Protein AF-A0A5C6FRT3-F1 (afdb_monomer)

Secondary structure (DSSP, 8-state):
--------PPPP-----------------------------------------PPP--------------HHHHHHHHHSS----------SS-----------HHHHHHHHHHHHHHHHHTT-------------TT---EESPS--EESSSEEEEEEPPP--TT-EEEE-TT--EEEEESSSEEEEE-PPSEEEEEEEEEE-TT--EEEE-SS-EEEEE-PPPHHHHHHHHHHHHHHHHHHHHHHHHHHHHHHHHHTTTTSSSSSS----------

Sequence (278 aa):
MANGRSSSSWRAWSSSTSVVAGRRGDVFRRDFARDGSHWCGDVKPWCASFRSGAPRSRGYRGFEGLLHYSAADEVNRWFSGGSLSDTAFLNPGGSVLFRRSGISFADWIRTWICVIVASFFSQASPVSAQDPLQSDIGSLVVEPFGQEVFREGYVTIRWSGVDAPGGYRVTDEDGRLVYAGRQPQFFVSGLSDGQHAFQVTAVDQEGRVVAKSEQPVSVRVEHWPLAYAFWAFGTGLTVVVVFVAVIVWGHRATRTRATRTRATGTRATGTRVGGDAS

Nearest PDB structures (foldseek):
  3pe9-assembly4_D  TM=7.874E-01  e=8.952E-04  Acetivibrio thermocellus
  1b4r-assembly1_A  TM=5.758E-01  e=1.242E-02  Homo sapiens

Organism: NCBI:txid2527996

Solvent-accessible surface area (backbone atoms only — not comparable to full-atom values): 18886 Å² total; per-residue (Å²): 139,83,89,82,85,86,83,85,80,82,83,83,85,82,82,81,81,82,84,80,89,76,79,93,77,85,89,84,89,74,87,89,82,87,83,92,79,88,85,85,74,92,73,81,84,90,78,77,83,87,72,90,75,83,81,78,89,74,84,85,76,82,82,88,82,77,77,89,78,58,74,65,61,61,56,52,62,69,72,68,76,73,86,78,80,75,79,84,80,86,71,99,68,91,69,88,70,80,74,73,79,76,72,46,71,67,56,55,50,51,53,53,51,52,54,53,53,53,57,59,62,73,65,69,69,80,84,74,83,74,78,82,77,84,75,63,93,85,61,56,50,59,39,69,79,56,82,53,78,34,56,77,36,50,51,70,40,35,40,53,78,66,97,37,86,43,14,37,36,32,22,41,79,88,65,48,81,77,45,76,44,75,62,56,55,49,80,49,67,79,58,65,75,45,80,45,42,38,40,51,33,31,17,34,80,88,66,47,81,76,46,63,39,90,64,66,44,44,44,31,30,50,60,76,59,66,64,58,55,53,52,53,50,52,51,53,51,50,52,52,53,54,52,51,51,51,52,55,49,56,58,53,62,58,60,65,58,66,64,61,66,66,74,71,68,81,81,81,86,77,87,87,86,77,88,83,90,133

Foldseek 3Di:
DDDDDDDDDDDDDDDDDDDDDDDDDDDDPDDPDDDPDDDPDDDDDPPDDPDDDDDDDDDDPDDPDDDPPPPVVVVVVVVPPDPPPDDDDDDPDDDPPPPPPCCDPVNVVVVVVVVVVVVVVVPPDDPDDDDPPDDDQPAWAKPPPDEDEAAQQKDKIATDDDPQQQAKWKAKPVRDTPDGDNHRIDIDGNHDADKIWIKMFGAHVVRDTPDTHPGTDIYGYDYDPCVVVVVVVVVVVVVVVVVVVVVVVVVVVVVVVVVPVVVPPPPDPDDDDDDDDD

Mean predicted aligned error: 18.46 Å

Structure (mmCIF, N/CA/C/O backbone):
data_AF-A0A5C6FRT3-F1
#
_entry.id   AF-A0A5C6FRT3-F1
#
loop_
_atom_site.group_PDB
_atom_site.id
_atom_site.type_symbol
_atom_site.label_atom_id
_atom_site.label_alt_id
_atom_site.label_comp_id
_atom_site.label_asym_id
_atom_site.label_entity_id
_atom_site.label_seq_id
_atom_site.pdbx_PDB_ins_code
_atom_site.Cartn_x
_atom_site.Cartn_y
_atom_site.Cartn_z
_atom_site.occupancy
_atom_site.B_iso_or_equiv
_atom_site.auth_seq_id
_atom_site.auth_comp_id
_atom_site.auth_asym_id
_atom_site.auth_atom_id
_atom_site.pdbx_PDB_model_num
ATOM 1 N N . MET A 1 1 ? -63.018 8.619 1.695 1.00 47.31 1 MET A N 1
ATOM 2 C CA . MET A 1 1 ? -61.954 8.412 0.688 1.00 47.31 1 MET A CA 1
ATOM 3 C C . MET A 1 1 ? -60.737 7.878 1.418 1.00 47.31 1 MET A C 1
ATOM 5 O O . MET A 1 1 ? -60.364 8.440 2.438 1.00 47.31 1 MET A O 1
ATOM 9 N N . ALA A 1 2 ? -60.282 6.696 1.010 1.00 43.41 2 ALA A N 1
ATOM 10 C CA . ALA A 1 2 ? -59.511 5.762 1.822 1.00 43.41 2 ALA A CA 1
ATOM 11 C C . ALA A 1 2 ? -57.989 5.932 1.677 1.00 43.41 2 ALA A C 1
ATOM 13 O O . ALA A 1 2 ? -57.486 6.226 0.596 1.00 43.41 2 ALA A O 1
ATOM 14 N N . ASN A 1 3 ? -57.291 5.696 2.791 1.00 48.69 3 ASN A N 1
ATOM 15 C CA . ASN A 1 3 ? -55.838 5.626 2.936 1.00 48.69 3 ASN A CA 1
ATOM 16 C C . ASN A 1 3 ? -55.246 4.403 2.216 1.00 48.69 3 ASN A C 1
ATOM 18 O O . ASN A 1 3 ? -55.675 3.279 2.470 1.00 48.69 3 ASN A O 1
ATOM 22 N N . GLY A 1 4 ? -54.193 4.609 1.420 1.00 50.91 4 GLY A N 1
ATOM 23 C CA . GLY A 1 4 ? -53.353 3.547 0.860 1.00 50.91 4 GLY A CA 1
ATOM 24 C C . GLY A 1 4 ? -51.930 3.604 1.419 1.00 50.91 4 GLY A C 1
ATOM 25 O O . GLY A 1 4 ? -51.106 4.370 0.932 1.00 50.91 4 GLY A O 1
ATOM 26 N N . ARG A 1 5 ? -51.643 2.794 2.447 1.00 50.25 5 ARG A N 1
ATOM 27 C CA . ARG A 1 5 ? -50.284 2.485 2.925 1.00 50.25 5 ARG A CA 1
ATOM 28 C C . ARG A 1 5 ? -49.721 1.324 2.095 1.00 50.25 5 ARG A C 1
ATOM 30 O O . ARG A 1 5 ? -50.300 0.242 2.125 1.00 50.25 5 ARG A O 1
ATOM 37 N N . SER A 1 6 ? -48.592 1.513 1.410 1.00 57.69 6 SER A N 1
ATOM 38 C CA . SER A 1 6 ? -47.828 0.417 0.796 1.00 57.69 6 SER A CA 1
ATOM 39 C C . SER A 1 6 ? -46.703 -0.026 1.734 1.00 57.69 6 SER A C 1
ATOM 41 O O . SER A 1 6 ? -45.713 0.679 1.919 1.00 57.69 6 SER A O 1
ATOM 43 N N . SER A 1 7 ? -46.872 -1.199 2.337 1.00 52.97 7 SER A N 1
ATOM 44 C CA . SER A 1 7 ? -45.868 -1.898 3.139 1.00 52.97 7 SER A CA 1
ATOM 45 C C . SER A 1 7 ? -44.981 -2.769 2.244 1.00 52.97 7 SER A C 1
ATOM 47 O O . SER A 1 7 ? -45.461 -3.748 1.675 1.00 52.97 7 SER A O 1
ATOM 49 N N . SER A 1 8 ? -43.690 -2.454 2.141 1.00 58.16 8 SER A N 1
ATOM 50 C CA . SER A 1 8 ? -42.681 -3.343 1.554 1.00 58.16 8 SER A CA 1
ATOM 51 C C . SER A 1 8 ? -42.113 -4.266 2.634 1.00 58.16 8 SER A C 1
ATOM 53 O O . SER A 1 8 ? -41.428 -3.824 3.556 1.00 58.16 8 SER A O 1
ATOM 55 N N . SER A 1 9 ? -42.442 -5.553 2.523 1.00 57.44 9 SER A N 1
ATOM 56 C CA . SER A 1 9 ? -41.988 -6.630 3.398 1.00 57.44 9 SER A CA 1
ATOM 57 C C . SER A 1 9 ? -40.513 -6.962 3.157 1.00 57.44 9 SER A C 1
ATOM 59 O O . SER A 1 9 ? -40.142 -7.366 2.053 1.00 57.44 9 SER A O 1
ATOM 61 N N . TRP A 1 10 ? -39.695 -6.883 4.200 1.00 51.00 10 TRP A N 1
ATOM 62 C CA . TRP A 1 10 ? -38.367 -7.488 4.221 1.00 51.00 10 TRP A CA 1
ATOM 63 C C . TRP A 1 10 ? -38.512 -8.988 4.497 1.00 51.00 10 TRP A C 1
ATOM 65 O O . TRP A 1 10 ? -39.063 -9.385 5.523 1.00 51.00 10 TRP A O 1
ATOM 75 N N . ARG A 1 11 ? -38.059 -9.835 3.564 1.00 53.00 11 ARG A N 1
ATOM 76 C CA . ARG A 1 11 ? -37.963 -11.285 3.782 1.00 53.00 11 ARG A CA 1
ATOM 77 C C . ARG A 1 11 ? -36.709 -11.576 4.599 1.00 53.00 11 ARG A C 1
ATOM 79 O O . ARG A 1 11 ? -35.599 -11.351 4.130 1.00 53.00 11 ARG A O 1
ATOM 86 N N . ALA A 1 12 ? -36.915 -12.101 5.800 1.00 47.47 12 ALA A N 1
ATOM 87 C CA . ALA A 1 12 ? -35.882 -12.708 6.619 1.00 47.47 12 ALA A CA 1
ATOM 88 C C . ALA A 1 12 ? -35.358 -13.989 5.945 1.00 47.47 12 ALA A C 1
ATOM 90 O O . ALA A 1 12 ? -36.137 -14.873 5.588 1.00 47.47 12 ALA A O 1
ATOM 91 N N . TRP A 1 13 ? -34.041 -14.090 5.783 1.00 52.91 13 TRP A N 1
ATOM 92 C CA . TRP A 1 13 ? -33.347 -15.352 5.544 1.00 52.91 13 TRP A CA 1
ATOM 93 C C . TRP A 1 13 ? -32.951 -15.930 6.905 1.00 52.91 13 TRP A C 1
ATOM 95 O O . TRP A 1 13 ? -32.091 -15.386 7.591 1.00 52.91 13 TRP A O 1
ATOM 105 N N . SER A 1 14 ? -33.604 -17.017 7.312 1.00 52.09 14 SER A N 1
ATOM 106 C CA . SER A 1 14 ? -33.207 -17.829 8.461 1.00 52.09 14 SER A CA 1
ATOM 107 C C . SER A 1 14 ? -32.363 -19.004 7.968 1.00 52.09 14 SER A C 1
ATOM 109 O O . SER A 1 14 ? -32.899 -19.972 7.429 1.00 52.09 14 SER A O 1
ATOM 111 N N . SER A 1 15 ? -31.047 -18.937 8.141 1.00 58.31 15 SER A N 1
ATOM 112 C CA . SER A 1 15 ? -30.163 -20.092 7.979 1.00 58.31 15 SER A CA 1
ATOM 113 C C . SER A 1 15 ? -30.193 -20.931 9.257 1.00 58.31 15 SER A C 1
ATOM 115 O O . SER A 1 15 ? -29.725 -20.503 10.310 1.00 58.31 15 SER A O 1
ATOM 117 N N . SER A 1 16 ? -30.788 -22.118 9.159 1.00 48.31 16 SER A N 1
ATOM 118 C CA . SER A 1 16 ? -30.849 -23.126 10.214 1.00 48.31 16 SER A CA 1
ATOM 119 C C . SER A 1 16 ? -29.466 -23.727 10.475 1.00 48.31 16 SER A C 1
ATOM 121 O O . SER A 1 16 ? -28.901 -24.400 9.616 1.00 48.31 16 SER A O 1
ATOM 123 N N . THR A 1 17 ? -28.935 -23.522 11.677 1.00 51.03 17 THR A N 1
ATOM 124 C CA . THR A 1 17 ? -27.726 -24.191 12.165 1.00 51.03 17 THR A CA 1
ATOM 125 C C . THR A 1 17 ? -28.109 -25.559 12.729 1.00 51.03 17 THR A C 1
ATOM 127 O O . THR A 1 17 ? -28.785 -25.652 13.753 1.00 51.03 17 THR A O 1
ATOM 130 N N . SER A 1 18 ? -27.692 -26.639 12.070 1.00 53.19 18 SER A N 1
ATOM 131 C CA . SER A 1 18 ? -27.806 -27.995 12.607 1.00 53.19 18 SER A CA 1
ATOM 132 C C . SER A 1 18 ? -26.743 -28.218 13.685 1.00 53.19 18 SER A C 1
ATOM 134 O O . SER A 1 18 ? -25.547 -28.265 13.398 1.00 53.19 18 SER A O 1
ATOM 136 N N . VAL A 1 19 ? -27.193 -28.363 14.930 1.00 45.28 19 VAL A N 1
ATOM 137 C CA . VAL A 1 19 ? -26.386 -28.766 16.085 1.00 45.28 19 VAL A CA 1
ATOM 138 C C . VAL A 1 19 ? -26.063 -30.257 15.965 1.00 45.28 19 VAL A C 1
ATOM 140 O O . VAL A 1 19 ? -26.944 -31.099 16.123 1.00 45.28 19 VAL A O 1
ATOM 143 N N . VAL A 1 20 ? -24.797 -30.593 15.711 1.00 55.53 20 VAL A N 1
ATOM 144 C CA . VAL A 1 20 ? -24.277 -31.955 15.889 1.00 55.53 20 VAL A CA 1
ATOM 145 C C . VAL A 1 20 ? -23.623 -32.028 17.264 1.00 55.53 20 VAL A C 1
ATOM 147 O O . VAL A 1 20 ? -22.515 -31.545 17.483 1.00 55.53 20 VAL A O 1
ATOM 150 N N . ALA A 1 21 ? -24.347 -32.627 18.206 1.00 50.16 21 ALA A N 1
ATOM 151 C CA . ALA A 1 21 ? -23.825 -33.027 19.502 1.00 50.16 21 ALA A CA 1
ATOM 152 C C . ALA A 1 21 ? -22.965 -34.293 19.331 1.00 50.16 21 ALA A C 1
ATOM 154 O O . ALA A 1 21 ? -23.482 -35.368 19.029 1.00 50.16 21 ALA A O 1
ATOM 155 N N . GLY A 1 22 ? -21.650 -34.165 19.528 1.00 45.88 22 GLY A N 1
ATOM 156 C CA . GLY A 1 22 ? -20.680 -35.254 19.403 1.00 45.88 22 GLY A CA 1
ATOM 157 C C . GLY A 1 22 ? -19.758 -35.354 20.619 1.00 45.88 22 GLY A C 1
ATOM 158 O O . GLY A 1 22 ? -18.780 -34.630 20.723 1.00 45.88 22 GLY A O 1
ATOM 159 N N . ARG A 1 23 ? -20.140 -36.252 21.533 1.00 46.84 23 ARG A N 1
ATOM 160 C CA . ARG A 1 23 ? -19.409 -36.911 22.636 1.00 46.84 23 ARG A CA 1
ATOM 161 C C . ARG A 1 23 ? -17.937 -36.552 22.924 1.00 46.84 23 ARG A C 1
ATOM 163 O O . ARG A 1 23 ? -17.043 -36.806 22.128 1.00 46.84 23 ARG A O 1
ATOM 170 N N . ARG A 1 24 ? -17.738 -36.206 24.206 1.00 46.75 24 ARG A N 1
ATOM 171 C CA . ARG A 1 24 ? -16.677 -36.658 25.134 1.00 46.75 24 ARG A CA 1
ATOM 172 C C . ARG A 1 24 ? -15.782 -37.795 24.617 1.00 46.75 24 ARG A C 1
ATOM 174 O O . ARG A 1 24 ? -16.254 -38.914 24.420 1.00 46.75 24 ARG A O 1
ATOM 181 N N . GLY A 1 25 ? -14.486 -37.511 24.592 1.00 43.78 25 GLY A N 1
ATOM 182 C CA . GLY A 1 25 ? -13.398 -38.478 24.610 1.00 43.78 25 GLY A CA 1
ATOM 183 C C . GLY A 1 25 ? -12.186 -37.808 25.242 1.00 43.78 25 GLY A C 1
ATOM 184 O O . GLY A 1 25 ? -11.498 -37.027 24.594 1.00 43.78 25 GLY A O 1
ATOM 185 N N . ASP A 1 26 ? -12.005 -38.055 26.535 1.00 44.97 26 ASP A N 1
ATOM 186 C CA . ASP A 1 26 ? -10.809 -37.724 27.297 1.00 44.97 26 ASP A CA 1
ATOM 187 C C . ASP A 1 26 ? -9.561 -38.413 26.715 1.00 44.97 26 ASP A C 1
ATOM 189 O O . ASP A 1 26 ? -9.656 -39.366 25.944 1.00 44.97 26 ASP A O 1
ATOM 193 N N . VAL A 1 27 ? -8.398 -37.992 27.222 1.00 53.34 27 VAL A N 1
ATOM 194 C CA . VAL A 1 27 ? -7.069 -38.616 27.079 1.00 53.34 27 VAL A CA 1
ATOM 195 C C . VAL A 1 27 ? -6.229 -38.097 25.907 1.00 53.34 27 VAL A C 1
ATOM 197 O O . VAL A 1 27 ? -6.060 -38.760 24.894 1.00 53.34 27 VAL A O 1
ATOM 200 N N . PHE A 1 28 ? -5.565 -36.955 26.123 1.00 45.62 28 PHE A N 1
ATOM 201 C CA . PHE A 1 28 ? -4.131 -36.832 25.821 1.00 45.62 28 PHE A CA 1
ATOM 202 C C . PHE A 1 28 ? -3.490 -35.719 26.662 1.00 45.62 28 PHE A C 1
ATOM 204 O O . PHE A 1 28 ? -3.165 -34.629 26.202 1.00 45.62 28 PHE A O 1
ATOM 211 N N . ARG A 1 29 ? -3.322 -36.011 27.954 1.00 48.50 29 ARG A N 1
ATOM 212 C CA . ARG A 1 29 ? -2.393 -35.297 28.829 1.00 48.50 29 ARG A CA 1
ATOM 213 C C . ARG A 1 29 ? -1.042 -35.984 28.631 1.00 48.50 29 ARG A C 1
ATOM 215 O O . ARG A 1 29 ? -0.830 -37.060 29.180 1.00 48.50 29 ARG A O 1
ATOM 222 N N . ARG A 1 30 ? -0.183 -35.434 27.770 1.00 43.44 30 ARG A N 1
ATOM 223 C CA . ARG A 1 30 ? 1.241 -35.786 27.749 1.00 43.44 30 ARG A CA 1
ATOM 224 C C . ARG A 1 30 ? 2.049 -34.608 28.252 1.00 43.44 30 ARG A C 1
ATOM 226 O O . ARG A 1 30 ? 1.920 -33.486 27.771 1.00 43.44 30 ARG A O 1
ATOM 233 N N . ASP A 1 31 ? 2.832 -34.940 29.257 1.00 45.38 31 ASP A N 1
ATOM 234 C CA . ASP A 1 31 ? 3.796 -34.139 29.977 1.00 45.38 31 ASP A CA 1
ATOM 235 C C . ASP A 1 31 ? 4.734 -33.375 29.035 1.00 45.38 31 ASP A C 1
ATOM 237 O O . ASP A 1 31 ? 5.477 -33.967 28.257 1.00 45.38 31 ASP A O 1
ATOM 241 N N . PHE A 1 32 ? 4.729 -32.047 29.147 1.00 46.03 32 PHE A N 1
ATOM 242 C CA . PHE A 1 32 ? 5.821 -31.190 28.686 1.00 46.03 32 PHE A CA 1
ATOM 243 C C . PHE A 1 32 ? 6.391 -30.464 29.906 1.00 46.03 32 PHE A C 1
ATOM 245 O O . PHE A 1 32 ? 6.191 -29.273 30.126 1.00 46.03 32 PHE A O 1
ATOM 252 N N . ALA A 1 33 ? 7.055 -31.242 30.757 1.00 49.84 33 ALA A N 1
ATOM 253 C CA . ALA A 1 33 ? 7.844 -30.752 31.875 1.00 49.84 33 ALA A CA 1
ATOM 254 C C . ALA A 1 33 ? 9.053 -31.676 32.066 1.00 49.84 33 ALA A C 1
ATOM 256 O O . ALA A 1 33 ? 8.957 -32.658 32.795 1.00 49.84 33 ALA A O 1
ATOM 257 N N . ARG A 1 34 ? 10.157 -31.354 31.376 1.00 48.59 34 ARG A N 1
ATOM 258 C CA . ARG A 1 34 ? 11.577 -31.661 31.671 1.00 48.59 34 ARG A CA 1
ATOM 259 C C . ARG A 1 34 ? 12.350 -31.827 30.366 1.00 48.59 34 ARG A C 1
ATOM 261 O O . ARG A 1 34 ? 12.253 -32.857 29.720 1.00 48.59 34 ARG A O 1
ATOM 268 N N . ASP A 1 35 ? 13.064 -30.777 29.980 1.00 41.94 35 ASP A N 1
ATOM 269 C CA . ASP A 1 35 ? 14.519 -30.835 29.794 1.00 41.94 35 ASP A CA 1
ATOM 270 C C . ASP A 1 35 ? 15.016 -29.451 29.380 1.00 41.94 35 ASP A C 1
ATOM 272 O O . ASP A 1 35 ? 15.073 -29.070 28.214 1.00 41.94 35 ASP A O 1
ATOM 276 N N . GLY A 1 36 ? 15.327 -28.659 30.404 1.00 50.44 36 GLY A N 1
ATOM 277 C CA . GLY A 1 36 ? 16.192 -27.501 30.280 1.00 50.44 36 GLY A CA 1
ATOM 278 C C . GLY A 1 36 ? 17.613 -27.935 30.608 1.00 50.44 36 GLY A C 1
ATOM 279 O O . GLY A 1 36 ? 17.935 -28.127 31.774 1.00 50.44 36 GLY A O 1
ATOM 280 N N . SER A 1 37 ? 18.445 -28.127 29.592 1.00 55.59 37 SER A N 1
ATOM 281 C CA . SER A 1 37 ? 19.902 -27.925 29.621 1.00 55.59 37 SER A CA 1
ATOM 282 C C . SER A 1 37 ? 20.484 -28.322 28.263 1.00 55.59 37 SER A C 1
ATOM 284 O O . SER A 1 37 ? 19.989 -29.240 27.626 1.00 55.59 37 SER A O 1
ATOM 286 N N . HIS A 1 38 ? 21.543 -27.626 27.840 1.00 50.72 38 HIS A N 1
ATOM 287 C CA . HIS A 1 38 ? 22.319 -27.836 26.606 1.00 50.72 38 HIS A CA 1
ATOM 288 C C . HIS A 1 38 ? 21.828 -27.171 25.317 1.00 50.72 38 HIS A C 1
ATOM 290 O O . HIS A 1 38 ? 21.627 -27.855 24.332 1.00 50.72 38 HIS A O 1
ATOM 296 N N . TRP A 1 39 ? 21.795 -25.833 25.283 1.00 41.69 39 TRP A N 1
ATOM 297 C CA . TRP A 1 39 ? 22.271 -25.054 24.122 1.00 41.69 39 TRP A CA 1
ATOM 298 C C . TRP A 1 39 ? 22.790 -23.692 24.609 1.00 41.69 39 TRP A C 1
ATOM 300 O O . TRP A 1 39 ? 22.149 -22.662 24.434 1.00 41.69 39 TRP A O 1
ATOM 310 N N . CYS A 1 40 ? 23.951 -23.687 25.271 1.00 41.69 40 CYS A N 1
ATOM 311 C CA . CYS A 1 40 ? 24.745 -22.470 25.438 1.00 41.69 40 CYS A CA 1
ATOM 312 C C . CYS A 1 40 ? 25.828 -22.515 24.356 1.00 41.69 40 CYS A C 1
ATOM 314 O O . CYS A 1 40 ? 26.887 -23.109 24.545 1.00 41.69 40 CYS A O 1
ATOM 316 N N . GLY A 1 41 ? 25.493 -22.003 23.173 1.00 38.91 41 GLY A N 1
ATOM 317 C CA . GLY A 1 41 ? 26.479 -21.716 22.141 1.00 38.91 41 GLY A CA 1
ATOM 318 C C . GLY A 1 41 ? 27.250 -20.467 22.545 1.00 38.91 41 GLY A C 1
ATOM 319 O O . GLY A 1 41 ? 26.645 -19.427 22.798 1.00 38.91 41 GLY A O 1
ATOM 320 N N . ASP A 1 42 ? 28.570 -20.601 22.629 1.00 47.31 42 ASP A N 1
ATOM 321 C CA . ASP A 1 42 ? 29.538 -19.535 22.872 1.00 47.31 42 ASP A CA 1
ATOM 322 C C . ASP A 1 42 ? 29.297 -18.322 21.961 1.00 47.31 42 ASP A C 1
ATOM 324 O O . ASP A 1 42 ? 29.716 -18.288 20.802 1.00 47.31 42 ASP A O 1
ATOM 328 N N . VAL A 1 43 ? 28.680 -17.277 22.512 1.00 42.91 43 VAL A N 1
ATOM 329 C CA . VAL A 1 43 ? 28.755 -15.922 21.965 1.00 42.91 43 VAL A CA 1
ATOM 330 C C . VAL A 1 43 ? 29.607 -15.108 22.928 1.00 42.91 43 VAL A C 1
ATOM 332 O O . VAL A 1 43 ? 29.175 -14.721 24.013 1.00 42.91 43 VAL A O 1
ATOM 335 N N . LYS A 1 44 ? 30.867 -14.898 22.537 1.00 48.78 44 LYS A N 1
ATOM 336 C CA . LYS A 1 44 ? 31.844 -14.089 23.273 1.00 48.78 44 LYS A CA 1
ATOM 337 C C . LYS A 1 44 ? 31.281 -12.686 23.563 1.00 48.78 44 LYS A C 1
ATOM 339 O O . LYS A 1 44 ? 30.843 -12.015 22.627 1.00 48.78 44 LYS A O 1
ATOM 344 N N . PRO A 1 45 ? 31.368 -12.187 24.807 1.00 44.25 45 PRO A N 1
ATOM 345 C CA . PRO A 1 45 ? 30.942 -10.836 25.137 1.00 44.25 45 PRO A CA 1
ATOM 346 C C . PRO A 1 45 ? 31.994 -9.815 24.680 1.00 44.25 45 PRO A C 1
ATOM 348 O O . PRO A 1 45 ? 33.076 -9.702 25.255 1.00 44.25 45 PRO A O 1
ATOM 351 N N . TRP A 1 46 ? 31.659 -9.028 23.660 1.00 40.72 46 TRP A N 1
ATOM 352 C CA . TRP A 1 46 ? 32.328 -7.761 23.353 1.00 40.72 46 TRP A CA 1
ATOM 353 C C . TRP A 1 46 ? 31.736 -6.657 24.248 1.00 40.72 46 TRP A C 1
ATOM 355 O O . TRP A 1 46 ? 30.979 -5.802 23.807 1.00 40.72 46 TRP A O 1
ATOM 365 N N . CYS A 1 47 ? 32.070 -6.693 25.539 1.00 40.38 47 CYS A N 1
ATOM 366 C CA . CYS A 1 47 ? 31.849 -5.579 26.465 1.00 40.38 47 CYS A CA 1
ATOM 367 C C . CYS A 1 47 ? 33.208 -5.000 26.864 1.00 40.38 47 CYS A C 1
ATOM 369 O O . CYS A 1 47 ? 33.738 -5.281 27.937 1.00 40.38 47 CYS A O 1
ATOM 371 N N . ALA A 1 48 ? 33.788 -4.193 25.977 1.00 40.47 48 ALA A N 1
ATOM 372 C CA . ALA A 1 48 ? 34.949 -3.373 26.287 1.00 40.47 48 ALA A CA 1
ATOM 373 C C . ALA A 1 48 ? 34.489 -1.950 26.642 1.00 40.47 48 ALA A C 1
ATOM 375 O O . ALA A 1 48 ? 34.133 -1.162 25.775 1.00 40.47 48 ALA A O 1
ATOM 376 N N . SER A 1 49 ? 34.494 -1.654 27.946 1.00 44.94 49 SER A N 1
ATOM 377 C CA . SER A 1 49 ? 34.915 -0.380 28.548 1.00 44.94 49 SER A CA 1
ATOM 378 C C . SER A 1 49 ? 34.748 0.886 27.683 1.00 44.94 49 SER A C 1
ATOM 380 O O . SER A 1 49 ? 35.724 1.388 27.118 1.00 44.94 49 SER A O 1
ATOM 382 N N . PHE A 1 50 ? 33.561 1.499 27.695 1.00 38.53 50 PHE A N 1
ATOM 383 C CA . PHE A 1 50 ? 33.431 2.915 27.339 1.00 38.53 50 PHE A CA 1
ATOM 384 C C . PHE A 1 50 ? 33.740 3.764 28.578 1.00 38.53 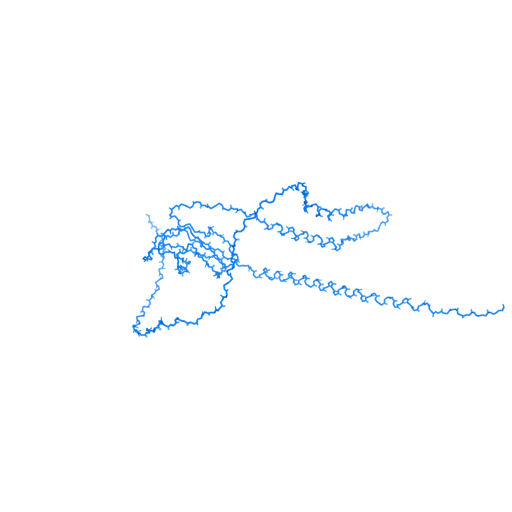50 PHE A C 1
ATOM 386 O O . PHE A 1 50 ? 32.880 4.078 29.398 1.00 38.53 50 PHE A O 1
ATOM 393 N N . ARG A 1 51 ? 35.029 4.064 28.759 1.00 40.97 51 ARG A N 1
ATOM 394 C CA . ARG A 1 51 ? 35.524 4.949 29.811 1.00 40.97 51 ARG A CA 1
ATOM 395 C C . ARG A 1 51 ? 35.308 6.390 29.338 1.00 40.97 51 ARG A C 1
ATOM 397 O O . ARG A 1 5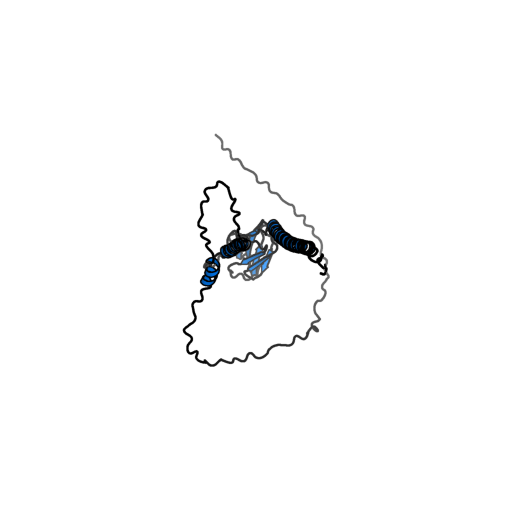1 ? 35.855 6.800 28.318 1.00 40.97 51 ARG A O 1
ATOM 404 N N . SER A 1 52 ? 34.496 7.141 30.074 1.00 46.19 52 SER A N 1
ATOM 405 C CA . SER A 1 52 ? 34.211 8.562 29.868 1.00 46.19 52 SER A CA 1
ATOM 406 C C . SER A 1 52 ? 35.492 9.403 29.962 1.00 46.19 52 SER A C 1
ATOM 408 O O . SER A 1 52 ? 35.962 9.720 31.055 1.00 46.19 52 SER A O 1
ATOM 410 N N . GLY A 1 53 ? 36.069 9.749 28.814 1.00 42.69 53 GLY A N 1
ATOM 411 C CA . GLY A 1 53 ? 37.143 10.730 28.689 1.00 42.69 53 GLY A CA 1
ATOM 412 C C . GLY A 1 53 ? 36.587 12.034 28.132 1.00 42.69 53 GLY A C 1
ATOM 413 O O . GLY A 1 53 ? 36.330 12.130 26.936 1.00 42.69 53 GLY A O 1
ATOM 414 N N . ALA A 1 54 ? 36.395 13.031 28.994 1.00 48.69 54 ALA A N 1
ATOM 415 C CA . ALA A 1 54 ? 36.056 14.388 28.584 1.00 48.69 54 ALA A CA 1
ATOM 416 C C . ALA A 1 54 ? 37.215 14.999 27.766 1.00 48.69 54 ALA A C 1
ATOM 418 O O . ALA A 1 54 ? 38.343 15.056 28.271 1.00 48.69 54 ALA A O 1
ATOM 419 N N . PRO A 1 55 ? 36.988 15.474 26.529 1.00 49.34 55 PRO A N 1
ATOM 420 C CA . PRO A 1 55 ? 38.013 16.190 25.792 1.00 49.34 55 PRO A CA 1
ATOM 421 C C . PRO A 1 55 ? 38.138 17.623 26.326 1.00 49.34 55 PRO A C 1
ATOM 423 O O . PRO A 1 55 ? 37.179 18.393 26.359 1.00 49.34 55 PRO A O 1
ATOM 426 N N . ARG A 1 56 ? 39.357 17.976 26.744 1.00 44.44 56 ARG A N 1
ATOM 427 C CA . ARG A 1 56 ? 39.766 19.349 27.060 1.00 44.44 56 ARG A CA 1
ATOM 428 C C . ARG A 1 56 ? 39.518 20.261 25.857 1.00 44.44 56 ARG A C 1
ATOM 430 O O . ARG A 1 56 ? 39.960 19.968 24.747 1.00 44.44 56 ARG A O 1
ATOM 437 N N . SER A 1 57 ? 38.874 21.390 26.125 1.00 45.53 57 SER A N 1
ATOM 438 C CA . SER A 1 57 ? 38.692 22.522 25.225 1.00 45.53 57 SER A CA 1
ATOM 439 C C . SER A 1 57 ? 40.042 23.036 24.716 1.00 45.53 57 SER A C 1
ATOM 441 O O . SER A 1 57 ? 40.822 23.657 25.437 1.00 45.53 57 SER A O 1
ATOM 443 N N . ARG A 1 58 ? 40.333 22.768 23.441 1.00 44.84 58 ARG A N 1
ATOM 444 C CA . ARG A 1 58 ? 41.431 23.397 22.709 1.00 44.84 58 ARG A CA 1
ATOM 445 C C . ARG A 1 58 ? 40.806 24.489 21.842 1.00 44.84 58 ARG A C 1
ATOM 447 O O . ARG A 1 58 ? 39.992 24.197 20.973 1.00 44.84 58 ARG A O 1
ATOM 454 N N . GLY A 1 59 ? 41.115 25.742 22.171 1.00 42.47 59 GLY A N 1
ATOM 455 C CA . GLY A 1 59 ? 40.525 26.923 21.549 1.00 42.47 59 GLY A CA 1
ATOM 456 C C . GLY A 1 59 ? 40.746 26.958 20.040 1.00 42.47 59 GLY A C 1
ATOM 457 O O . GLY A 1 59 ? 41.884 26.956 19.573 1.00 42.47 59 GLY A O 1
ATOM 458 N N . TYR A 1 60 ? 39.647 27.035 19.296 1.00 37.72 60 TYR A N 1
ATOM 459 C CA . TYR A 1 60 ? 39.651 27.417 17.892 1.00 37.72 60 TYR A CA 1
ATOM 460 C C . TYR A 1 60 ? 39.765 28.941 17.811 1.00 37.72 60 TYR A C 1
ATOM 462 O O . TYR A 1 60 ? 38.798 29.667 18.029 1.00 37.72 60 TYR A O 1
ATOM 470 N N . ARG A 1 61 ? 40.976 29.431 17.527 1.00 46.31 61 ARG A N 1
ATOM 471 C CA . ARG A 1 61 ? 41.169 30.761 16.945 1.00 46.31 61 ARG A CA 1
ATOM 472 C C . ARG A 1 61 ? 40.998 30.650 15.436 1.00 46.31 61 ARG A C 1
ATOM 474 O O . ARG A 1 61 ? 41.726 29.891 14.809 1.00 46.31 61 ARG A O 1
ATOM 481 N N . GLY A 1 62 ? 40.096 31.475 14.913 1.00 51.81 62 GLY A N 1
ATOM 482 C CA . GLY A 1 62 ? 40.216 32.139 13.617 1.00 51.81 62 GLY A CA 1
ATOM 483 C C . GLY A 1 62 ? 40.199 31.247 12.383 1.00 51.81 62 GLY A C 1
ATOM 484 O O . GLY A 1 62 ? 41.244 30.787 11.946 1.00 51.81 62 GLY A O 1
ATOM 485 N N . PHE A 1 63 ? 39.028 31.129 11.761 1.00 41.97 63 PHE A N 1
ATOM 486 C CA . PHE A 1 63 ? 38.917 30.989 10.309 1.00 41.97 63 PHE A CA 1
ATOM 487 C C . PHE A 1 63 ? 37.601 31.644 9.856 1.00 41.97 63 PHE A C 1
ATOM 489 O O . PHE A 1 63 ? 36.647 30.990 9.449 1.00 41.97 63 PHE A O 1
ATOM 496 N N . GLU A 1 64 ? 37.532 32.970 10.002 1.00 43.81 64 GLU A N 1
ATOM 497 C CA . GLU A 1 64 ? 36.611 33.781 9.206 1.00 43.81 64 GLU A CA 1
ATOM 498 C C . GLU A 1 64 ? 37.185 33.858 7.793 1.00 43.81 64 GLU A C 1
ATOM 500 O O . GLU A 1 64 ? 38.272 34.393 7.582 1.00 43.81 64 GLU A O 1
ATOM 505 N N . GLY A 1 65 ? 36.482 33.262 6.836 1.00 53.31 65 GLY A N 1
ATOM 506 C CA . GLY A 1 65 ? 36.885 33.289 5.435 1.00 53.31 65 GLY A CA 1
ATOM 507 C C . GLY A 1 65 ? 36.592 31.989 4.707 1.00 53.31 65 GLY A C 1
ATOM 508 O O . GLY A 1 65 ? 37.485 31.441 4.068 1.00 53.31 65 GLY A O 1
ATOM 509 N N . LEU A 1 66 ? 35.357 31.481 4.793 1.00 42.69 66 LEU A N 1
ATOM 510 C CA . LEU A 1 66 ? 34.892 30.457 3.864 1.00 42.69 66 LEU A CA 1
ATOM 511 C C . LEU A 1 66 ? 33.773 31.020 2.993 1.00 42.69 66 LEU A C 1
ATOM 513 O O . LEU A 1 66 ? 32.644 31.243 3.417 1.00 42.69 66 LEU A O 1
ATOM 517 N N . LEU A 1 67 ? 34.200 31.281 1.766 1.00 47.44 67 LEU A N 1
ATOM 518 C CA . LEU A 1 67 ? 33.454 31.524 0.548 1.00 47.44 67 LEU A CA 1
ATOM 519 C C . LEU A 1 67 ? 32.084 30.830 0.551 1.00 47.44 67 LEU A C 1
ATOM 521 O O . LEU A 1 67 ? 31.994 29.607 0.662 1.00 47.44 67 LEU A O 1
ATOM 525 N N . HIS A 1 68 ? 31.036 31.625 0.329 1.00 48.06 68 HIS A N 1
ATOM 526 C CA . HIS A 1 68 ? 29.782 31.169 -0.262 1.00 48.06 68 HIS A CA 1
ATOM 527 C C . HIS A 1 68 ? 30.099 30.518 -1.618 1.00 48.06 68 HIS A C 1
ATOM 529 O O . HIS A 1 68 ? 30.098 31.171 -2.658 1.00 48.06 68 HIS A O 1
ATOM 535 N N . TYR A 1 69 ? 30.428 29.229 -1.611 1.00 46.38 69 TYR A N 1
ATOM 536 C CA . TYR A 1 69 ? 30.539 28.430 -2.823 1.00 46.38 69 TYR A CA 1
ATOM 537 C C . TYR A 1 69 ? 29.125 27.978 -3.191 1.00 46.38 69 TYR A C 1
ATOM 539 O O . TYR A 1 69 ? 28.633 26.941 -2.750 1.00 46.38 69 TYR A O 1
ATOM 547 N N . SER A 1 70 ? 28.425 28.837 -3.929 1.00 54.25 70 SER A N 1
ATOM 548 C CA . SER A 1 70 ? 27.109 28.531 -4.474 1.00 54.25 70 SER A CA 1
ATOM 549 C C . SER A 1 70 ? 27.275 27.532 -5.616 1.00 54.25 70 SER A C 1
ATOM 551 O O . SER A 1 70 ? 27.756 27.882 -6.692 1.00 54.25 70 SER A O 1
ATOM 553 N N . ALA A 1 71 ? 26.851 26.284 -5.405 1.00 52.34 71 ALA A N 1
ATOM 554 C CA . ALA A 1 71 ? 26.812 25.259 -6.452 1.00 52.34 71 ALA A CA 1
ATOM 555 C C . ALA A 1 71 ? 25.961 25.673 -7.679 1.00 52.34 71 ALA A C 1
ATOM 557 O O . ALA A 1 71 ? 26.053 25.050 -8.734 1.00 52.34 71 ALA A O 1
ATOM 558 N N . ALA A 1 72 ? 25.165 26.747 -7.575 1.00 54.81 72 ALA A N 1
ATOM 559 C CA . ALA A 1 72 ? 24.412 27.308 -8.693 1.00 54.81 72 ALA A CA 1
ATOM 560 C C . ALA A 1 72 ? 25.303 28.003 -9.746 1.00 54.81 72 ALA A C 1
ATOM 562 O O . ALA A 1 72 ? 24.953 28.005 -10.929 1.00 54.81 72 ALA A O 1
ATOM 563 N N . ASP A 1 73 ? 26.467 28.539 -9.361 1.00 52.50 73 ASP A N 1
ATOM 564 C CA . ASP A 1 73 ? 27.317 29.309 -10.283 1.00 52.50 73 ASP A CA 1
ATOM 565 C C . ASP A 1 73 ? 28.119 28.422 -11.248 1.00 52.50 73 ASP A C 1
ATOM 567 O O . ASP A 1 73 ? 28.422 28.830 -12.372 1.00 52.50 73 ASP A O 1
ATOM 571 N N . GLU A 1 74 ? 28.415 27.174 -10.872 1.00 52.81 74 GLU A N 1
ATOM 572 C CA . GLU A 1 74 ? 29.147 26.245 -11.743 1.00 52.81 74 GLU A CA 1
ATOM 573 C C . GLU A 1 74 ? 28.255 25.633 -12.833 1.00 52.81 74 GLU A C 1
ATOM 575 O O . GLU A 1 74 ? 28.691 25.440 -13.973 1.00 52.81 74 GLU A O 1
ATOM 580 N N . VAL A 1 75 ? 26.972 25.427 -12.524 1.00 57.75 75 VAL A N 1
ATOM 581 C CA . VAL A 1 75 ? 25.976 24.960 -13.496 1.00 57.75 75 VAL A CA 1
ATOM 582 C C . VAL A 1 75 ? 25.758 26.023 -14.575 1.00 57.75 75 VAL A C 1
ATOM 584 O O . VAL A 1 75 ? 25.798 25.710 -15.765 1.00 57.75 75 VAL A O 1
ATOM 587 N N . ASN A 1 76 ? 25.650 27.300 -14.196 1.00 55.66 76 ASN A N 1
ATOM 588 C CA . ASN A 1 76 ? 25.469 28.397 -15.151 1.00 55.66 76 ASN A CA 1
ATOM 589 C C . ASN A 1 76 ? 26.670 28.580 -16.100 1.00 55.66 76 ASN A C 1
ATOM 591 O O . ASN A 1 76 ? 26.499 28.965 -17.262 1.00 55.66 76 ASN A O 1
ATOM 595 N N . ARG A 1 77 ? 27.882 28.233 -15.647 1.00 54.38 77 ARG A N 1
ATOM 596 C CA . ARG A 1 77 ? 29.109 28.271 -16.460 1.00 54.38 77 ARG A CA 1
ATOM 597 C C . ARG A 1 77 ? 29.144 27.192 -17.545 1.00 54.38 77 ARG A C 1
ATOM 599 O O . ARG A 1 77 ? 29.738 27.409 -18.597 1.00 54.38 77 ARG A O 1
ATOM 606 N N . TRP A 1 78 ? 28.466 26.061 -17.333 1.00 55.56 78 TRP A N 1
ATOM 607 C CA . TRP A 1 78 ? 28.267 25.044 -18.372 1.00 55.56 78 TRP A CA 1
ATOM 608 C C . TRP A 1 78 ? 27.233 25.484 -19.424 1.00 55.56 78 TRP A C 1
ATOM 610 O O . TRP A 1 78 ? 27.352 25.076 -20.580 1.00 55.56 78 TRP A O 1
ATOM 620 N N . PHE A 1 79 ? 26.256 26.327 -19.071 1.00 55.28 79 PHE A N 1
ATOM 621 C CA . PHE A 1 79 ? 25.176 26.752 -19.978 1.00 55.28 79 PHE A CA 1
ATOM 622 C C . PHE A 1 79 ? 25.482 27.989 -20.837 1.00 55.28 79 PHE A C 1
ATOM 624 O O . PHE A 1 79 ? 24.830 28.186 -21.858 1.00 55.28 79 PHE A O 1
ATOM 631 N N . SER A 1 80 ? 26.473 28.809 -20.483 1.00 54.81 80 SER A N 1
ATOM 632 C CA . SER A 1 80 ? 26.742 30.093 -21.161 1.00 54.81 80 SER A CA 1
ATOM 633 C C . SER A 1 80 ? 27.773 30.026 -22.303 1.00 54.81 80 SER A C 1
ATOM 635 O O . SER A 1 80 ? 28.022 31.022 -22.983 1.00 54.81 80 SER A O 1
ATOM 637 N N . GLY A 1 81 ? 28.345 28.852 -22.579 1.00 49.72 81 GLY A N 1
ATOM 638 C CA . GLY A 1 81 ? 29.298 28.653 -23.672 1.00 49.72 81 GLY A CA 1
ATOM 639 C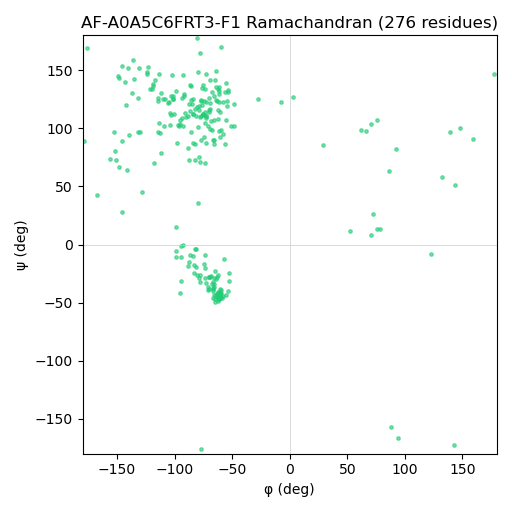 C . GLY A 1 81 ? 28.633 28.289 -25.001 1.00 49.72 81 GLY A C 1
ATOM 640 O O . GLY A 1 81 ? 28.611 27.112 -25.349 1.00 49.72 81 GLY A O 1
ATOM 641 N N . GLY A 1 82 ? 28.150 29.283 -25.757 1.00 47.97 82 GLY A N 1
ATOM 642 C CA . GLY A 1 82 ? 27.941 29.131 -27.207 1.00 47.97 82 GLY A CA 1
ATOM 643 C C . GLY A 1 82 ? 26.594 29.582 -27.773 1.00 47.97 82 GLY A C 1
ATOM 644 O O . GLY A 1 82 ? 25.926 28.804 -28.447 1.00 47.97 82 GLY A O 1
ATOM 645 N N . SER A 1 83 ? 26.218 30.850 -27.586 1.00 44.47 83 SER A N 1
ATOM 646 C CA . SER A 1 83 ? 25.268 31.500 -28.498 1.00 44.47 83 SER A CA 1
ATOM 647 C C . SER A 1 83 ? 26.000 31.829 -29.803 1.00 44.47 83 SER A C 1
ATOM 649 O O . SER A 1 83 ? 26.671 32.854 -29.915 1.00 44.47 83 SER A O 1
ATOM 651 N N . LEU A 1 84 ? 25.934 30.920 -30.777 1.00 46.97 84 LEU A N 1
ATOM 652 C CA . LEU A 1 84 ? 26.290 31.217 -32.163 1.00 46.97 84 LEU A CA 1
ATOM 653 C C . LEU A 1 84 ? 25.174 32.085 -32.752 1.00 46.97 84 LEU A C 1
ATOM 655 O O . LEU A 1 84 ? 24.218 31.589 -33.348 1.00 46.97 84 LEU A O 1
ATOM 659 N N . SER A 1 85 ? 25.287 33.399 -32.574 1.00 48.19 85 SER A N 1
ATOM 660 C CA . SER A 1 85 ? 24.609 34.368 -33.429 1.00 48.19 85 SER A CA 1
ATOM 661 C C . SER A 1 85 ? 25.201 34.261 -34.837 1.00 48.19 85 SER A C 1
ATOM 663 O O . SER A 1 85 ? 26.161 34.948 -35.180 1.00 48.19 85 SER A O 1
ATOM 665 N N . ASP A 1 86 ? 24.649 33.350 -35.631 1.00 41.50 86 ASP A N 1
ATOM 666 C CA . ASP A 1 86 ? 24.871 33.276 -37.069 1.00 41.50 86 ASP A CA 1
ATOM 667 C C . ASP A 1 86 ? 24.168 34.457 -37.748 1.00 41.50 86 ASP A C 1
ATOM 669 O O . ASP A 1 86 ? 22.954 34.469 -37.963 1.00 41.50 86 ASP A O 1
ATOM 673 N N . THR A 1 87 ? 24.958 35.462 -38.101 1.00 44.34 87 THR A N 1
ATOM 674 C CA . THR A 1 87 ? 24.609 36.505 -39.059 1.00 44.34 87 THR A CA 1
ATOM 675 C C . THR A 1 87 ? 24.361 35.875 -40.431 1.00 44.34 87 THR A C 1
ATOM 677 O O . THR A 1 87 ? 25.248 35.296 -41.057 1.00 44.34 87 THR A O 1
ATOM 680 N N . ALA A 1 88 ? 23.122 35.979 -40.909 1.00 41.59 88 ALA A N 1
ATOM 681 C CA . ALA A 1 88 ? 22.717 35.520 -42.229 1.00 41.59 88 ALA A CA 1
ATOM 682 C C . ALA A 1 88 ? 23.318 36.417 -43.326 1.00 41.59 88 ALA A C 1
ATOM 684 O O . ALA A 1 88 ? 22.952 37.583 -43.457 1.00 41.59 88 ALA A O 1
ATOM 685 N N . PHE A 1 89 ? 24.208 35.862 -44.148 1.00 44.00 89 PHE A N 1
ATOM 686 C CA . PHE A 1 89 ? 24.570 36.444 -45.440 1.00 44.00 89 PHE A CA 1
ATOM 687 C C . PHE A 1 89 ? 23.517 36.044 -46.481 1.00 44.00 89 PHE A C 1
ATOM 689 O O . PHE A 1 89 ? 23.342 34.862 -46.782 1.00 44.00 89 PHE A O 1
ATOM 696 N N . LEU A 1 90 ? 22.810 37.032 -47.034 1.00 41.94 90 LEU A N 1
ATOM 697 C CA . LEU A 1 90 ? 21.921 36.849 -48.181 1.00 41.94 90 LEU A CA 1
ATOM 698 C C . LEU A 1 90 ? 22.770 36.717 -49.450 1.00 41.94 90 LEU A C 1
ATOM 700 O O . LEU A 1 90 ? 23.404 37.677 -49.881 1.00 41.94 90 LEU A O 1
ATOM 704 N N . ASN A 1 91 ? 22.779 35.529 -50.051 1.00 48.84 91 ASN A N 1
ATOM 705 C CA . ASN A 1 91 ? 23.322 35.329 -51.390 1.00 48.84 91 ASN A CA 1
ATOM 706 C C . ASN A 1 91 ? 22.205 35.611 -52.420 1.00 48.84 91 ASN A C 1
ATOM 708 O O . ASN A 1 91 ? 21.162 34.948 -52.357 1.00 48.84 91 ASN A O 1
ATOM 712 N N . PRO A 1 92 ? 22.364 36.569 -53.353 1.00 52.16 92 PRO A N 1
ATOM 713 C CA . PRO A 1 92 ? 21.383 36.862 -54.397 1.00 52.16 92 PRO A CA 1
ATOM 714 C C . PRO A 1 92 ? 21.480 35.807 -55.507 1.00 52.16 92 PRO A C 1
ATOM 716 O O . PRO A 1 92 ? 21.987 36.053 -56.595 1.00 52.16 92 PRO A O 1
ATOM 719 N N . GLY A 1 93 ? 21.046 34.586 -55.201 1.00 61.44 93 GLY A N 1
ATOM 720 C CA . GLY A 1 93 ? 21.255 33.446 -56.087 1.00 61.44 93 GLY A CA 1
ATOM 721 C C . GLY A 1 93 ? 20.439 32.214 -55.723 1.00 61.44 93 GLY A C 1
ATOM 722 O O . GLY A 1 93 ? 20.982 31.122 -55.722 1.00 61.44 93 GLY A O 1
ATOM 723 N N . GLY A 1 94 ? 19.163 32.385 -55.366 1.00 53.25 94 GLY A N 1
ATOM 724 C CA . GLY A 1 94 ? 18.076 31.429 -55.644 1.00 53.25 94 GLY A CA 1
ATOM 725 C C . GLY A 1 94 ? 18.198 29.944 -55.264 1.00 53.25 94 GLY A C 1
ATOM 726 O O . GLY A 1 94 ? 17.356 29.169 -55.706 1.00 53.25 94 GLY A O 1
ATOM 727 N N . SER A 1 95 ? 19.173 29.501 -54.471 1.00 47.97 95 SER A N 1
ATOM 728 C CA . SER A 1 95 ? 19.270 28.102 -54.040 1.00 47.97 95 SER A CA 1
ATOM 729 C C . SER A 1 95 ? 18.814 27.950 -52.593 1.00 47.97 95 SER A C 1
ATOM 731 O O . SER A 1 95 ? 19.474 28.430 -51.669 1.00 47.97 95 SER A O 1
ATOM 733 N N . VAL A 1 96 ? 17.693 27.250 -52.398 1.00 45.62 96 VAL A N 1
ATOM 734 C CA . VAL A 1 96 ? 17.185 26.838 -51.084 1.00 45.62 96 VAL A CA 1
ATOM 735 C C . VAL A 1 96 ? 18.158 25.820 -50.484 1.00 45.62 96 VAL A C 1
ATOM 737 O O . VAL A 1 96 ? 18.050 24.614 -50.697 1.00 45.62 96 VAL A O 1
ATOM 740 N N . LEU A 1 97 ? 19.151 26.308 -49.741 1.00 44.97 97 LEU A N 1
ATOM 741 C CA . LEU A 1 97 ? 19.958 25.471 -48.864 1.00 44.97 97 LEU A CA 1
ATOM 742 C C . LEU A 1 97 ? 19.094 25.119 -47.655 1.00 44.97 97 LEU A C 1
ATOM 744 O O . LEU A 1 97 ? 18.891 25.944 -46.765 1.00 44.97 97 LEU A O 1
ATOM 748 N N . PHE A 1 98 ? 18.597 23.882 -47.610 1.00 39.84 98 PHE A N 1
ATOM 749 C CA . PHE A 1 98 ? 18.145 23.282 -46.360 1.00 39.84 98 PHE A CA 1
ATOM 750 C C . PHE A 1 98 ? 19.333 23.284 -45.396 1.00 39.84 98 PHE A C 1
ATOM 752 O O . PHE A 1 98 ? 20.199 22.406 -45.431 1.00 39.84 98 PHE A O 1
ATOM 759 N N . ARG A 1 99 ? 19.399 24.318 -44.554 1.00 46.69 99 ARG A N 1
ATOM 760 C CA . ARG A 1 99 ? 20.336 24.431 -43.442 1.00 46.69 99 ARG A CA 1
ATOM 761 C C . ARG A 1 99 ? 19.954 23.329 -42.465 1.00 46.69 99 ARG A C 1
ATOM 763 O O . ARG A 1 99 ? 19.068 23.492 -41.635 1.00 46.69 99 ARG A O 1
ATOM 770 N N . ARG A 1 100 ? 20.565 22.160 -42.654 1.00 51.06 100 ARG A N 1
ATOM 771 C CA . ARG A 1 100 ? 20.502 21.011 -41.753 1.00 51.06 100 ARG A CA 1
ATOM 772 C C . ARG A 1 100 ? 20.851 21.559 -40.372 1.00 51.06 100 ARG A C 1
ATOM 774 O O . ARG A 1 100 ? 22.011 21.886 -40.137 1.00 51.06 100 ARG A O 1
ATOM 781 N N . SER A 1 101 ? 19.855 21.770 -39.513 1.00 55.06 101 SER A N 1
ATOM 782 C CA . SER A 1 101 ? 20.066 22.244 -38.150 1.00 55.06 101 SER A CA 1
ATOM 783 C C . SER A 1 101 ? 20.905 21.183 -37.451 1.00 55.06 101 SER A C 1
ATOM 785 O O . SER A 1 101 ? 20.399 20.126 -37.072 1.00 55.06 101 SER A O 1
ATOM 787 N N . GLY A 1 102 ? 22.213 21.414 -37.402 1.00 57.09 102 GLY A N 1
ATOM 788 C CA . GLY A 1 102 ? 23.184 20.539 -36.774 1.00 57.09 102 GLY A CA 1
ATOM 789 C C . GLY A 1 102 ? 23.046 20.662 -35.272 1.00 57.09 102 GLY A C 1
ATOM 790 O O . GLY A 1 102 ? 23.907 21.246 -34.630 1.00 57.09 102 GLY A O 1
ATOM 791 N N . ILE A 1 103 ? 21.948 20.146 -34.721 1.00 67.50 103 ILE A N 1
ATOM 792 C CA . ILE A 1 103 ? 21.870 19.879 -33.293 1.00 67.50 103 ILE A CA 1
ATOM 793 C C . ILE A 1 103 ? 22.961 18.845 -33.045 1.00 67.50 103 ILE A C 1
ATOM 795 O O . ILE A 1 103 ? 22.880 17.708 -33.521 1.00 67.50 103 ILE A O 1
ATOM 799 N N . SER A 1 104 ? 24.031 19.282 -32.387 1.00 81.19 104 SER A N 1
ATOM 800 C CA . SER A 1 104 ? 25.093 18.391 -31.958 1.00 81.19 104 SER A CA 1
ATOM 801 C C . SER A 1 104 ? 24.463 17.285 -31.117 1.00 81.19 104 SER A C 1
ATOM 803 O O . SER A 1 104 ? 23.587 17.538 -30.290 1.00 81.19 104 SER A O 1
ATOM 805 N N . PHE A 1 105 ? 24.911 16.046 -31.301 1.00 74.69 105 PHE A N 1
ATOM 806 C CA . PHE A 1 105 ? 24.474 14.926 -30.465 1.00 74.69 105 PHE A CA 1
ATOM 807 C C . PHE A 1 105 ? 24.654 15.227 -28.964 1.00 74.69 105 PHE A C 1
ATOM 809 O O . PHE A 1 105 ? 23.845 14.802 -28.141 1.00 74.69 105 PHE A O 1
ATOM 816 N N . ALA A 1 106 ? 25.667 16.031 -28.618 1.00 77.69 106 ALA A N 1
ATOM 817 C CA . ALA A 1 106 ? 25.896 16.503 -27.258 1.00 77.69 106 ALA A CA 1
ATOM 818 C C . ALA A 1 106 ? 24.789 17.447 -26.752 1.00 77.69 106 ALA A C 1
ATOM 820 O O . ALA A 1 106 ? 24.395 17.344 -25.591 1.00 77.69 106 ALA A O 1
ATOM 821 N N . ASP A 1 107 ? 24.251 18.316 -27.613 1.00 80.94 107 ASP A N 1
ATOM 822 C CA . ASP A 1 107 ? 23.164 19.233 -27.252 1.00 80.94 107 ASP A CA 1
ATOM 823 C C . ASP A 1 107 ? 21.856 18.467 -27.053 1.00 80.94 107 ASP A C 1
ATOM 825 O O . ASP A 1 107 ? 21.146 18.706 -26.079 1.00 80.94 107 ASP A O 1
ATOM 829 N N . TRP A 1 108 ? 21.592 17.465 -27.899 1.00 82.50 108 TRP A N 1
ATOM 830 C CA . TRP A 1 108 ? 20.426 16.593 -27.746 1.00 82.50 108 TRP A CA 1
ATOM 831 C C . TRP A 1 108 ? 20.454 15.817 -26.420 1.00 82.50 108 TRP A C 1
ATOM 833 O O . TRP A 1 108 ? 19.458 15.799 -25.696 1.00 82.50 108 TRP A O 1
ATOM 843 N N . ILE A 1 109 ? 21.603 15.237 -26.048 1.00 83.00 109 ILE A N 1
ATOM 844 C CA . ILE A 1 109 ? 21.764 14.548 -24.755 1.00 83.00 109 ILE A CA 1
ATOM 845 C C . ILE A 1 109 ? 21.569 15.514 -23.584 1.00 83.00 109 ILE A C 1
ATOM 847 O O . ILE A 1 109 ? 20.879 15.181 -22.620 1.00 83.00 109 ILE A O 1
ATOM 851 N N . ARG A 1 110 ? 22.151 16.716 -23.657 1.00 82.75 110 ARG A N 1
ATOM 852 C CA . ARG A 1 110 ? 22.018 17.730 -22.604 1.00 82.75 110 ARG A CA 1
ATOM 853 C C . ARG A 1 110 ? 20.567 18.102 -22.348 1.00 82.75 110 ARG A C 1
ATOM 855 O O . ARG A 1 110 ? 20.167 18.158 -21.186 1.00 82.75 110 ARG A O 1
ATOM 862 N N . THR A 1 111 ? 19.775 18.308 -23.400 1.00 85.19 111 THR A N 1
ATOM 863 C CA . THR A 1 111 ? 18.352 18.630 -23.252 1.00 85.19 111 THR A CA 1
ATOM 864 C C . THR A 1 111 ? 17.604 17.512 -22.526 1.00 85.19 111 THR A C 1
ATOM 866 O O . THR A 1 111 ? 16.872 17.791 -21.578 1.00 85.19 111 THR A O 1
ATOM 869 N N . TRP A 1 112 ? 17.838 16.246 -22.887 1.00 85.94 112 TRP A N 1
ATOM 870 C CA . TRP A 1 112 ? 17.186 15.110 -22.225 1.00 85.94 112 TRP A CA 1
ATOM 871 C C . TRP A 1 112 ? 17.611 14.928 -20.765 1.00 85.94 112 TRP A C 1
ATOM 873 O O . TRP A 1 112 ? 16.756 14.682 -19.917 1.00 85.94 112 TRP A O 1
ATOM 883 N N . ILE A 1 113 ? 18.894 15.114 -20.440 1.00 85.06 113 ILE A N 1
ATOM 884 C CA . ILE A 1 113 ? 19.366 15.075 -19.046 1.00 85.06 113 ILE A CA 1
ATOM 885 C C . ILE A 1 113 ? 18.685 16.171 -18.219 1.00 85.06 113 ILE A C 1
ATOM 887 O O . ILE A 1 113 ? 18.229 15.896 -17.112 1.00 85.06 113 ILE A O 1
ATOM 891 N N . CYS A 1 114 ? 18.548 17.387 -18.758 1.00 81.94 114 CYS A N 1
ATOM 892 C CA . CYS A 1 114 ? 17.874 18.480 -18.054 1.00 81.94 114 CYS A CA 1
ATOM 893 C C . CYS A 1 114 ? 16.399 18.163 -17.781 1.00 81.94 114 CYS A C 1
ATOM 895 O O . CYS A 1 114 ? 15.922 18.409 -16.677 1.00 81.94 114 CYS A O 1
ATOM 897 N N . VAL A 1 115 ? 15.692 17.572 -18.751 1.00 82.31 115 VAL A N 1
ATOM 898 C CA . VAL A 1 115 ? 14.287 17.162 -18.581 1.00 82.31 115 VAL A CA 1
ATOM 899 C C . VAL A 1 115 ? 14.152 16.087 -17.500 1.00 82.31 115 VAL A C 1
ATOM 901 O O . VAL A 1 115 ? 13.258 16.173 -16.657 1.00 82.31 115 VAL A O 1
ATOM 904 N N . ILE A 1 116 ? 15.058 15.105 -17.474 1.00 80.00 116 ILE A N 1
ATOM 905 C CA . ILE A 1 116 ? 15.058 14.049 -16.452 1.00 80.00 116 ILE A CA 1
ATOM 906 C C . ILE A 1 116 ? 15.328 14.646 -15.065 1.00 80.00 116 ILE A C 1
ATOM 908 O O . ILE A 1 116 ? 14.566 14.393 -14.137 1.00 80.00 116 ILE A O 1
ATOM 912 N N . VAL A 1 117 ? 16.361 15.480 -14.920 1.00 81.00 117 VAL A N 1
ATOM 913 C CA . VAL A 1 117 ? 16.716 16.104 -13.633 1.00 81.00 117 VAL A CA 1
ATOM 914 C C . VAL A 1 117 ? 15.597 17.019 -13.128 1.00 81.00 117 VAL A C 1
ATOM 916 O O . VAL A 1 117 ? 15.228 16.932 -11.958 1.00 81.00 117 VAL A O 1
ATOM 919 N N . ALA A 1 118 ? 15.001 17.839 -13.997 1.00 80.25 118 ALA A N 1
ATOM 920 C CA . ALA A 1 118 ? 13.865 18.685 -13.631 1.00 80.25 118 ALA A CA 1
ATOM 921 C C . ALA A 1 118 ? 12.666 17.851 -13.142 1.00 80.25 118 ALA A C 1
ATOM 923 O O . ALA A 1 118 ? 12.036 18.207 -12.150 1.00 80.25 118 ALA A O 1
ATOM 924 N N . SER A 1 119 ? 12.413 16.698 -13.772 1.00 76.25 119 SER A N 1
ATOM 925 C CA . SER A 1 119 ? 11.336 15.783 -13.369 1.00 76.25 119 SER A CA 1
ATOM 926 C C . SER A 1 119 ? 11.565 15.167 -11.983 1.00 76.25 119 SER A C 1
ATOM 928 O O . SER A 1 119 ? 10.603 14.956 -11.248 1.00 76.25 119 SER A O 1
ATOM 930 N N . PHE A 1 120 ? 12.821 14.910 -11.597 1.00 74.38 120 PHE A N 1
ATOM 931 C CA . PHE A 1 120 ? 13.160 14.446 -10.246 1.00 74.38 120 PHE A CA 1
ATOM 932 C C . PHE A 1 120 ? 12.965 15.541 -9.189 1.00 74.38 120 PHE A C 1
ATOM 934 O O . PHE A 1 120 ? 12.469 15.254 -8.101 1.00 74.38 120 PHE A O 1
ATOM 941 N N . PHE A 1 121 ? 13.292 16.797 -9.505 1.00 74.69 121 PHE A N 1
ATOM 942 C CA . PHE A 1 121 ? 13.103 17.914 -8.572 1.00 74.69 121 PHE A CA 1
ATOM 943 C C . PHE A 1 121 ? 11.628 18.261 -8.330 1.00 74.69 121 PHE A C 1
ATOM 945 O O . PHE A 1 121 ? 11.282 18.709 -7.240 1.00 74.69 121 PHE A O 1
ATOM 952 N N . SER A 1 122 ? 10.737 18.010 -9.294 1.00 72.38 122 SER A N 1
ATOM 953 C CA . SER A 1 122 ? 9.299 18.269 -9.129 1.00 72.38 122 SER A CA 1
ATOM 954 C C . SER A 1 122 ? 8.563 17.276 -8.215 1.00 72.38 122 SER A C 1
ATOM 956 O O . SER A 1 122 ? 7.409 17.528 -7.887 1.00 72.38 122 SER A O 1
ATOM 958 N N . GLN A 1 123 ? 9.191 16.172 -7.789 1.00 67.81 123 GLN A N 1
ATOM 959 C CA . GLN A 1 123 ? 8.567 15.187 -6.887 1.00 67.81 123 GLN A CA 1
ATOM 960 C C . GLN A 1 123 ? 8.872 15.417 -5.398 1.00 67.81 123 GLN A C 1
ATOM 962 O O . GLN A 1 123 ? 8.363 14.686 -4.550 1.00 67.81 123 GLN A O 1
ATOM 967 N N . ALA A 1 124 ? 9.671 16.428 -5.049 1.00 58.47 124 ALA A N 1
ATOM 968 C CA . ALA A 1 124 ? 9.893 16.810 -3.658 1.00 58.47 124 ALA A CA 1
ATOM 969 C C . ALA A 1 124 ? 8.700 17.630 -3.138 1.00 58.47 124 ALA A C 1
ATOM 971 O O . ALA A 1 124 ? 8.767 18.852 -3.014 1.00 58.47 124 ALA A O 1
ATOM 972 N N . SER A 1 125 ? 7.580 16.963 -2.862 1.00 63.81 125 SER A N 1
ATOM 973 C CA . SER A 1 125 ? 6.467 17.583 -2.144 1.00 63.81 125 SER A CA 1
ATOM 974 C C . SER A 1 125 ? 6.948 17.995 -0.746 1.00 63.81 125 SER A C 1
ATOM 976 O O . SER A 1 125 ? 7.572 17.175 -0.065 1.00 63.81 125 SER A O 1
ATOM 978 N N . PRO A 1 126 ? 6.679 19.228 -0.281 1.00 57.88 126 PRO A N 1
ATOM 979 C CA . PRO A 1 126 ? 6.994 19.608 1.087 1.00 57.88 126 PRO A CA 1
ATOM 980 C C . PRO A 1 126 ? 6.212 18.705 2.045 1.00 57.88 126 PRO A C 1
ATOM 982 O O . PRO A 1 126 ? 4.985 18.641 1.988 1.00 57.88 126 PRO A O 1
ATOM 985 N N . VAL A 1 127 ? 6.925 17.999 2.924 1.00 56.28 127 VAL A N 1
ATOM 986 C CA . VAL A 1 127 ? 6.316 17.308 4.064 1.00 56.28 127 VAL A CA 1
ATOM 987 C C . VAL A 1 127 ? 5.793 18.393 4.997 1.00 56.28 127 VAL A C 1
ATOM 989 O O . VAL A 1 127 ? 6.552 19.021 5.733 1.00 56.28 127 VAL A O 1
ATOM 992 N N . SER A 1 128 ? 4.497 18.675 4.916 1.00 60.06 128 SER A N 1
ATOM 993 C CA . SER A 1 128 ? 3.822 19.510 5.900 1.00 60.06 128 SER A CA 1
ATOM 994 C C . SER A 1 128 ? 3.738 18.719 7.201 1.00 60.06 128 SER A C 1
ATOM 996 O O . SER A 1 128 ? 3.104 17.667 7.248 1.00 60.06 128 SER A O 1
ATOM 998 N N . ALA A 1 129 ? 4.405 19.203 8.247 1.00 50.09 129 ALA A N 1
ATOM 999 C CA . ALA A 1 129 ? 4.232 18.676 9.592 1.00 50.09 129 ALA A CA 1
ATOM 1000 C C . ALA A 1 129 ? 2.760 18.857 9.993 1.00 50.09 129 ALA A C 1
ATOM 1002 O O . ALA A 1 129 ? 2.277 19.985 10.079 1.00 50.09 129 ALA A O 1
ATOM 1003 N N . GLN A 1 130 ? 2.038 17.752 10.169 1.00 49.34 130 GLN A N 1
ATOM 1004 C CA . GLN A 1 130 ? 0.702 17.777 10.751 1.00 49.34 130 GLN A CA 1
ATOM 1005 C C . GLN A 1 130 ? 0.843 17.958 12.263 1.00 49.34 130 GLN A C 1
ATOM 1007 O O . GLN A 1 130 ? 1.559 17.201 12.921 1.00 49.34 130 GLN A O 1
ATOM 1012 N N . ASP A 1 131 ? 0.187 18.991 12.786 1.00 50.16 131 ASP A N 1
ATOM 1013 C CA . ASP A 1 131 ? 0.064 19.229 14.222 1.00 50.16 131 ASP A CA 1
ATOM 1014 C C . ASP A 1 131 ? -0.681 18.042 14.860 1.00 50.16 131 ASP A C 1
ATOM 1016 O O . ASP A 1 131 ? -1.745 17.663 14.354 1.00 50.16 131 ASP A O 1
ATOM 1020 N N . PRO A 1 132 ? -0.165 17.430 15.942 1.00 61.72 132 PRO A N 1
ATOM 1021 C CA . PRO A 1 132 ? -0.868 16.355 16.625 1.00 61.72 132 PRO A CA 1
ATOM 1022 C C . PRO A 1 132 ? -2.147 16.924 17.246 1.00 61.72 132 PRO A C 1
ATOM 1024 O O . PRO A 1 132 ? -2.103 17.680 18.218 1.00 61.72 132 PRO A O 1
ATOM 1027 N N . LEU A 1 133 ? -3.295 16.581 16.656 1.00 52.28 133 LEU A N 1
ATOM 1028 C CA . LEU A 1 133 ? -4.608 16.966 17.160 1.00 52.28 133 LEU A CA 1
ATOM 1029 C C . LEU A 1 133 ? -4.745 16.536 18.624 1.00 52.28 133 LEU A C 1
ATOM 1031 O O . LEU A 1 133 ? -4.583 15.371 18.984 1.00 52.28 133 LEU A O 1
ATOM 1035 N N . GLN A 1 134 ? -5.045 17.517 19.467 1.00 49.53 134 GLN A N 1
ATOM 1036 C CA . GLN A 1 134 ? -5.264 17.355 20.893 1.00 49.53 134 GLN A CA 1
ATOM 1037 C C . GLN A 1 134 ? -6.570 16.578 21.111 1.00 49.53 134 GLN A C 1
ATOM 1039 O O . GLN A 1 134 ? -7.663 17.120 20.983 1.00 49.53 134 GLN A O 1
ATOM 1044 N N . SER A 1 135 ? -6.447 15.275 21.359 1.00 56.38 135 SER A N 1
ATOM 1045 C CA . SER A 1 135 ? -7.565 14.344 21.523 1.00 56.38 135 SER A CA 1
ATOM 1046 C C . SER A 1 135 ? -8.329 14.585 22.829 1.00 56.38 135 SER A C 1
ATOM 1048 O O . SER A 1 135 ? -7.733 14.569 23.908 1.00 56.38 135 SER A O 1
ATOM 1050 N N . ASP A 1 136 ? -9.646 14.764 22.721 1.00 63.62 136 ASP A N 1
ATOM 1051 C CA . ASP A 1 136 ? -10.576 14.894 23.846 1.00 63.62 136 ASP A CA 1
ATOM 1052 C C . ASP A 1 136 ? -10.614 13.598 24.683 1.00 63.62 136 ASP A C 1
ATOM 1054 O O . ASP A 1 136 ? -10.643 12.483 24.149 1.00 63.62 136 ASP A O 1
ATOM 1058 N N . ILE A 1 137 ? -10.582 13.736 26.010 1.00 59.91 137 ILE A N 1
ATOM 1059 C CA . ILE A 1 137 ? -10.409 12.623 26.955 1.00 59.91 137 ILE A CA 1
ATOM 1060 C C . ILE A 1 137 ? -11.652 11.719 26.924 1.00 59.91 137 ILE A C 1
ATOM 1062 O O . ILE A 1 137 ? -12.696 12.068 27.468 1.00 59.91 137 ILE A O 1
ATOM 1066 N N . GLY A 1 138 ? -11.526 10.537 26.311 1.00 68.00 138 GLY A N 1
ATOM 1067 C CA . GLY A 1 138 ? -12.558 9.490 26.304 1.00 68.00 138 GLY A CA 1
ATOM 1068 C C . GLY A 1 138 ? -13.031 9.039 24.921 1.00 68.00 138 GLY A C 1
ATOM 1069 O O . GLY A 1 138 ? -13.746 8.042 24.835 1.00 68.00 138 GLY A O 1
ATOM 1070 N N . SER A 1 139 ? -12.614 9.712 23.844 1.00 72.88 139 SER A N 1
ATOM 1071 C CA . SER A 1 139 ? -12.904 9.261 22.480 1.00 72.88 139 SER A CA 1
ATOM 1072 C C . SER A 1 139 ? -11.778 8.375 21.940 1.00 72.88 139 SER A C 1
ATOM 1074 O O . SER A 1 139 ? -10.599 8.735 21.997 1.00 72.88 139 SER A O 1
ATOM 1076 N N . LEU A 1 140 ? -12.145 7.199 21.418 1.00 77.81 140 LEU A N 1
ATOM 1077 C CA . LEU A 1 140 ? -11.230 6.299 20.716 1.00 77.81 140 LEU A CA 1
ATOM 1078 C C . LEU A 1 140 ? -11.000 6.855 19.304 1.00 77.81 140 LEU A C 1
ATOM 1080 O O . LEU A 1 140 ? -11.734 6.548 18.364 1.00 77.81 140 LEU A O 1
ATOM 1084 N N . VAL A 1 141 ? -9.986 7.701 19.190 1.00 80.50 141 VAL A N 1
ATOM 1085 C CA . VAL A 1 141 ? -9.555 8.372 17.961 1.00 80.50 141 VAL A CA 1
ATOM 1086 C C . VAL A 1 141 ? -8.638 7.388 17.230 1.00 80.50 141 VAL A 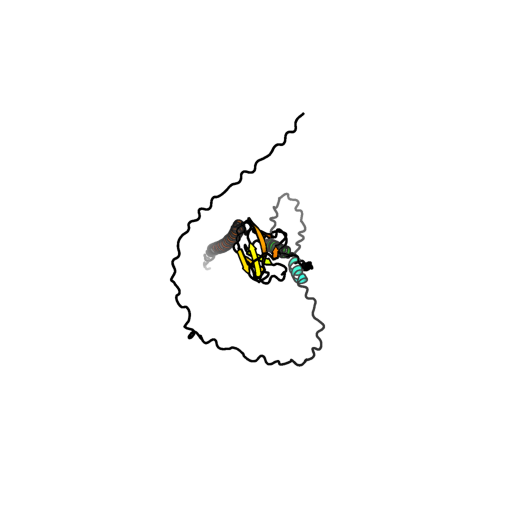C 1
ATOM 1088 O O . VAL A 1 141 ? -7.578 7.042 17.747 1.00 80.50 141 VAL A O 1
ATOM 1091 N N . VAL A 1 142 ? -9.073 6.866 16.077 1.00 83.81 142 VAL A N 1
ATOM 1092 C CA . VAL A 1 142 ? -8.324 5.866 15.297 1.00 83.81 142 VAL A CA 1
ATOM 1093 C C . VAL A 1 142 ? -7.687 6.513 14.068 1.00 83.81 142 VAL A C 1
ATOM 1095 O O . VAL A 1 142 ? -8.381 7.072 13.227 1.00 83.81 142 VAL A O 1
ATOM 1098 N N . GLU A 1 143 ? -6.371 6.395 13.960 1.00 84.62 143 GLU A N 1
ATOM 1099 C CA . GLU A 1 143 ? -5.551 6.852 12.844 1.00 84.62 143 GLU A CA 1
ATOM 1100 C C . GLU A 1 143 ? -5.158 5.670 11.938 1.00 84.62 143 GLU A C 1
ATOM 1102 O O . GLU A 1 143 ? -4.903 4.565 12.437 1.00 84.62 143 GLU A O 1
ATOM 1107 N N . PRO A 1 144 ? -5.042 5.873 10.615 1.00 79.38 144 PRO A N 1
ATOM 1108 C CA . PRO A 1 144 ? -5.242 7.121 9.869 1.00 79.38 144 PRO A CA 1
ATOM 1109 C C . PRO A 1 144 ? -6.721 7.528 9.756 1.00 79.38 144 PRO A C 1
ATOM 1111 O O . PRO A 1 144 ? -7.610 6.681 9.651 1.00 79.38 144 PRO A O 1
ATOM 1114 N N . PHE A 1 145 ? -6.978 8.838 9.753 1.00 66.50 145 PHE A N 1
ATOM 1115 C CA . PHE A 1 145 ? -8.318 9.379 9.532 1.00 66.50 145 PHE A CA 1
ATOM 1116 C C . PHE A 1 145 ? -8.609 9.535 8.041 1.00 66.50 145 PHE A C 1
ATOM 1118 O O . PHE A 1 145 ? -7.918 10.261 7.331 1.00 66.50 145 PHE A O 1
ATOM 1125 N N . GLY A 1 146 ? -9.703 8.923 7.588 1.00 70.12 146 GLY A N 1
ATOM 1126 C CA . GLY A 1 146 ? -10.238 9.116 6.243 1.00 70.12 146 GLY A CA 1
ATOM 1127 C C . GLY A 1 146 ? -9.771 8.082 5.220 1.00 70.12 146 GLY A C 1
ATOM 1128 O O . GLY A 1 146 ? -9.282 7.008 5.552 1.00 70.12 146 GLY A O 1
ATOM 1129 N N . GLN A 1 147 ? -10.006 8.396 3.946 1.00 72.94 147 GLN A N 1
ATOM 1130 C CA . GLN A 1 147 ? -9.689 7.525 2.816 1.00 72.94 147 GLN A CA 1
ATOM 1131 C C . GLN A 1 147 ? -8.253 7.762 2.352 1.00 72.94 147 GLN A C 1
ATOM 1133 O O . GLN A 1 147 ? -8.018 8.372 1.309 1.00 72.94 147 GLN A O 1
ATOM 1138 N N . GLU A 1 148 ? -7.284 7.299 3.133 1.00 80.25 148 GLU A N 1
ATOM 1139 C CA . GLU A 1 148 ? -5.906 7.241 2.653 1.00 80.25 148 GLU A CA 1
ATOM 1140 C C . GLU A 1 148 ? -5.734 6.058 1.691 1.00 80.25 148 GLU A C 1
ATOM 1142 O O . GLU A 1 148 ? -6.235 4.952 1.925 1.00 80.25 148 GLU A O 1
ATOM 1147 N N . VAL A 1 149 ? -5.061 6.323 0.568 1.00 83.19 149 VAL A N 1
ATOM 1148 C CA . VAL A 1 149 ? -4.766 5.326 -0.464 1.00 83.19 149 VAL A CA 1
ATOM 1149 C C . VAL A 1 149 ? -3.385 4.745 -0.193 1.00 83.19 149 VAL A C 1
ATOM 1151 O O . VAL A 1 149 ? -2.369 5.407 -0.408 1.00 83.19 149 VAL A O 1
ATOM 1154 N N . PHE A 1 150 ? -3.349 3.490 0.249 1.00 87.00 150 PHE A N 1
ATOM 1155 C CA . PHE A 1 150 ? -2.109 2.767 0.512 1.00 87.00 150 PHE A CA 1
ATOM 1156 C C . PHE A 1 150 ? -1.703 1.951 -0.710 1.00 87.00 150 PHE A C 1
ATOM 1158 O O . PHE A 1 150 ? -2.472 1.131 -1.214 1.00 87.00 150 PHE A O 1
ATOM 1165 N N . ARG A 1 151 ? -0.466 2.157 -1.171 1.00 86.06 151 ARG A N 1
ATOM 1166 C CA . ARG A 1 151 ? 0.090 1.465 -2.349 1.00 86.06 151 ARG A CA 1
ATOM 1167 C C . ARG A 1 151 ? 0.902 0.217 -2.026 1.00 86.06 151 ARG A C 1
ATOM 1169 O O . ARG A 1 151 ? 1.297 -0.520 -2.925 1.00 86.06 151 ARG A O 1
ATOM 1176 N N . GLU A 1 152 ? 1.193 0.019 -0.749 1.00 85.56 152 GLU A N 1
ATOM 1177 C CA . GLU A 1 152 ? 2.194 -0.936 -0.272 1.00 85.56 152 GLU A CA 1
ATOM 1178 C C . GLU A 1 152 ? 1.555 -2.259 0.191 1.00 85.56 152 GLU A C 1
ATOM 1180 O O . GLU A 1 152 ? 2.263 -3.213 0.504 1.00 85.56 152 GLU A O 1
ATOM 1185 N N . GLY A 1 153 ? 0.216 -2.338 0.216 1.00 89.19 153 GLY A N 1
ATOM 1186 C CA . GLY A 1 153 ? -0.525 -3.534 0.641 1.00 89.19 153 GLY A CA 1
ATOM 1187 C C . GLY A 1 153 ? -0.445 -3.822 2.146 1.00 89.19 153 GLY A C 1
ATOM 1188 O O . GLY A 1 153 ? -0.894 -4.876 2.605 1.00 89.19 153 GLY A O 1
ATOM 1189 N N . TYR A 1 154 ? 0.121 -2.899 2.926 1.00 92.00 154 TYR A N 1
ATOM 1190 C CA . TYR A 1 154 ? 0.128 -2.930 4.382 1.00 92.00 154 TYR A CA 1
ATOM 1191 C C . TYR A 1 154 ? -0.319 -1.588 4.957 1.00 92.00 154 TYR A C 1
ATOM 1193 O O . TYR A 1 154 ? -0.144 -0.539 4.341 1.00 92.00 154 TYR A O 1
ATOM 1201 N N . VAL A 1 155 ? -0.897 -1.632 6.155 1.00 93.44 155 VAL A N 1
ATOM 1202 C CA . VAL A 1 155 ? -1.299 -0.442 6.907 1.00 93.44 155 VAL A CA 1
ATOM 1203 C C . VAL A 1 155 ? -1.047 -0.670 8.393 1.00 93.44 155 VAL A C 1
ATOM 1205 O O . VAL A 1 155 ? -1.256 -1.763 8.928 1.00 93.44 155 VAL A O 1
ATOM 1208 N N . THR A 1 156 ? -0.563 0.377 9.060 1.00 93.81 156 THR A N 1
ATOM 1209 C CA . THR A 1 156 ? -0.459 0.412 10.521 1.00 93.81 156 THR A CA 1
ATOM 1210 C C . THR A 1 156 ? -1.592 1.273 11.045 1.00 93.81 156 THR A C 1
ATOM 1212 O O . THR A 1 156 ? -1.593 2.481 10.836 1.00 93.81 156 THR A O 1
ATOM 1215 N N . ILE A 1 157 ? -2.549 0.648 11.721 1.00 93.88 157 ILE A N 1
ATOM 1216 C CA . ILE A 1 157 ? -3.667 1.334 12.364 1.00 93.88 157 ILE A CA 1
ATOM 1217 C C . ILE A 1 157 ? -3.250 1.620 13.802 1.00 93.88 157 ILE A C 1
ATOM 1219 O O . ILE A 1 157 ? -2.803 0.718 14.515 1.00 93.88 157 ILE A O 1
ATOM 1223 N N . ARG A 1 158 ? -3.375 2.871 14.233 1.00 93.81 158 ARG A N 1
ATOM 1224 C CA . ARG A 1 158 ? -3.051 3.311 15.595 1.00 93.81 158 ARG A CA 1
ATOM 1225 C C . ARG A 1 158 ? -4.284 3.955 16.196 1.00 93.81 158 ARG A C 1
ATOM 1227 O O . ARG A 1 158 ? -5.126 4.468 15.475 1.00 93.81 158 ARG A O 1
ATOM 1234 N N . TRP A 1 159 ? -4.422 3.921 17.509 1.00 93.19 159 TRP A N 1
ATOM 1235 C CA . TRP A 1 159 ? -5.519 4.623 18.166 1.00 93.19 159 TRP A CA 1
ATOM 1236 C C . TRP A 1 159 ? -5.054 5.273 19.458 1.00 93.19 159 TRP A C 1
ATOM 1238 O O . TRP A 1 159 ? -4.114 4.798 20.101 1.00 93.19 159 TRP A O 1
ATOM 1248 N N . SER A 1 160 ? -5.716 6.363 19.846 1.00 88.38 160 SER A N 1
ATOM 1249 C CA . SER A 1 160 ? -5.529 6.950 21.168 1.00 88.38 160 SER A CA 1
ATOM 1250 C C . SER A 1 160 ? -5.993 5.936 22.215 1.00 88.38 160 SER A C 1
ATOM 1252 O O . SER A 1 160 ? -7.103 5.406 22.165 1.00 88.38 160 SER A O 1
ATOM 1254 N N . GLY A 1 161 ? -5.103 5.577 23.136 1.00 75.06 161 GLY A N 1
ATOM 1255 C CA . GLY A 1 161 ? -5.425 4.581 24.145 1.00 75.06 161 GLY A CA 1
ATOM 1256 C C . GLY A 1 161 ? -6.456 5.122 25.132 1.00 75.06 161 GLY A C 1
ATOM 1257 O O . GLY A 1 161 ? -6.196 6.112 25.808 1.00 75.06 161 GLY A O 1
ATOM 1258 N N . VAL A 1 162 ? -7.598 4.447 25.244 1.00 81.88 162 VAL A N 1
ATOM 1259 C CA . VAL A 1 162 ? -8.428 4.506 26.454 1.00 81.88 162 VAL A CA 1
ATOM 1260 C C . VAL A 1 162 ? -7.878 3.436 27.390 1.00 81.88 162 VAL A C 1
ATOM 1262 O O . VAL A 1 162 ? -7.568 2.342 26.923 1.00 81.88 162 VAL A O 1
ATOM 1265 N N . ASP A 1 163 ? -7.735 3.713 28.686 1.00 84.25 163 ASP A N 1
ATOM 1266 C CA . ASP A 1 163 ? -7.259 2.714 29.650 1.00 84.25 163 ASP A CA 1
ATOM 1267 C C . ASP A 1 163 ? -8.209 1.501 29.691 1.00 84.25 163 ASP A C 1
ATOM 1269 O O . ASP A 1 163 ? -9.211 1.467 30.402 1.00 84.25 163 ASP A O 1
ATOM 1273 N N . ALA A 1 164 ? -7.891 0.496 28.873 1.00 84.19 164 ALA A N 1
ATOM 1274 C CA . ALA A 1 164 ? -8.669 -0.713 28.666 1.00 84.19 164 ALA A CA 1
ATOM 1275 C C . ALA A 1 164 ? -7.876 -1.904 29.219 1.00 84.19 164 ALA A C 1
ATOM 1277 O O . ALA A 1 164 ? -7.002 -2.446 28.533 1.00 84.19 164 ALA A O 1
ATOM 1278 N N . PRO A 1 165 ? -8.137 -2.343 30.463 1.00 84.38 165 PRO A N 1
ATOM 1279 C CA . PRO A 1 165 ? -7.315 -3.362 31.117 1.00 84.38 165 PRO A CA 1
ATOM 1280 C C . PRO A 1 165 ? -7.375 -4.738 30.423 1.00 84.38 165 PRO A C 1
ATOM 1282 O O . PRO A 1 165 ? -6.442 -5.540 30.552 1.00 84.38 165 PRO A O 1
ATOM 1285 N N . GLY A 1 166 ? -8.436 -5.012 29.657 1.00 92.19 166 GLY A N 1
ATOM 1286 C CA . GLY A 1 166 ? -8.567 -6.209 28.822 1.00 92.19 166 GLY A CA 1
ATOM 1287 C C . GLY A 1 166 ? -7.907 -6.112 27.448 1.00 92.19 166 GLY A C 1
ATOM 1288 O O . GLY A 1 166 ? -7.758 -7.130 26.774 1.00 92.19 166 GLY A O 1
ATOM 1289 N N . GLY A 1 167 ? -7.462 -4.921 27.045 1.00 95.75 167 GLY A N 1
ATOM 1290 C CA . GLY A 1 167 ? -6.876 -4.649 25.738 1.00 95.75 167 GLY A CA 1
ATOM 1291 C C . GLY A 1 167 ? -7.906 -4.279 24.670 1.00 95.75 167 GLY A C 1
ATOM 1292 O O . GLY A 1 167 ? -9.006 -3.807 24.953 1.00 95.75 167 GLY A O 1
ATOM 1293 N N . TYR A 1 168 ? -7.520 -4.484 23.418 1.00 96.56 168 TYR A N 1
ATOM 1294 C CA . TYR A 1 168 ? -8.243 -4.066 22.226 1.00 96.56 168 TYR A CA 1
ATOM 1295 C C . TYR A 1 168 ? -8.514 -5.259 21.318 1.00 96.56 168 TYR A C 1
ATOM 1297 O O . TYR A 1 168 ? -7.707 -6.186 21.220 1.00 96.56 168 TYR A O 1
ATOM 1305 N N . ARG A 1 169 ? -9.650 -5.209 20.629 1.00 97.12 169 ARG A N 1
ATOM 1306 C CA . ARG A 1 169 ? -10.056 -6.133 19.573 1.00 97.12 169 ARG A CA 1
ATOM 1307 C C . ARG A 1 169 ? -10.303 -5.340 18.299 1.00 97.12 169 ARG A C 1
ATOM 1309 O O . ARG A 1 169 ? -10.984 -4.318 18.340 1.00 97.12 169 ARG A O 1
ATOM 1316 N N . VAL A 1 170 ? -9.774 -5.825 17.184 1.00 96.81 170 VAL A N 1
ATOM 1317 C CA . VAL A 1 170 ? -10.044 -5.272 15.854 1.00 96.81 170 VAL A CA 1
ATOM 1318 C C . VAL A 1 170 ? -10.794 -6.320 15.056 1.00 96.81 170 VAL A C 1
ATOM 1320 O O . VAL A 1 170 ? -10.337 -7.461 14.944 1.00 96.81 170 VAL A O 1
ATOM 1323 N N . THR A 1 171 ? -11.944 -5.931 14.522 1.00 97.62 171 THR A N 1
ATOM 1324 C CA . THR A 1 171 ? -12.741 -6.764 13.622 1.00 97.62 171 THR A CA 1
ATOM 1325 C C . THR A 1 171 ? -12.775 -6.163 12.225 1.00 97.62 171 THR A C 1
ATOM 1327 O O . THR A 1 171 ? -12.754 -4.938 12.089 1.00 97.62 171 THR A O 1
ATOM 1330 N N . ASP A 1 172 ? -12.820 -7.016 11.207 1.00 96.88 172 ASP A N 1
ATOM 1331 C CA . ASP A 1 172 ? -13.036 -6.600 9.819 1.00 96.88 172 ASP A CA 1
ATOM 1332 C C . ASP A 1 172 ? -14.517 -6.268 9.545 1.00 96.88 172 ASP A C 1
ATOM 1334 O O . ASP A 1 172 ? -15.362 -6.275 10.449 1.00 96.88 172 ASP A O 1
ATOM 1338 N N . GLU A 1 173 ? -14.826 -5.969 8.284 1.00 95.62 173 GLU A N 1
ATOM 1339 C CA . GLU A 1 173 ? -16.175 -5.680 7.789 1.00 95.62 173 GLU A CA 1
ATOM 1340 C C . GLU A 1 173 ? -17.155 -6.857 7.922 1.00 95.62 173 GLU A C 1
ATOM 1342 O O . GLU A 1 173 ? -18.350 -6.639 8.127 1.00 95.62 173 GLU A O 1
ATOM 1347 N N . ASP A 1 174 ? -16.646 -8.091 7.898 1.00 96.25 174 ASP A N 1
ATOM 1348 C CA . ASP A 1 174 ? -17.411 -9.321 8.125 1.00 96.25 174 ASP A CA 1
ATOM 1349 C C . ASP A 1 174 ? -17.622 -9.607 9.627 1.00 96.25 174 ASP A C 1
ATOM 1351 O O . ASP A 1 174 ? -18.279 -10.582 10.006 1.00 96.25 174 ASP A O 1
ATOM 1355 N N . GLY A 1 175 ? -17.046 -8.784 10.511 1.00 95.88 175 GLY A N 1
ATOM 1356 C CA . GLY A 1 175 ? -17.061 -8.981 11.958 1.00 95.88 175 GLY A CA 1
ATOM 1357 C C . GLY A 1 175 ? -16.103 -10.072 12.449 1.00 95.88 175 GLY A C 1
ATOM 1358 O O . GLY A 1 175 ? -16.199 -10.502 13.602 1.00 95.88 175 GLY A O 1
ATOM 1359 N N . ARG A 1 176 ? -15.171 -10.539 11.614 1.00 97.12 176 ARG A N 1
ATOM 1360 C CA . ARG A 1 176 ? -14.138 -11.505 11.999 1.00 97.12 176 ARG A CA 1
ATOM 1361 C C . ARG A 1 176 ? -13.064 -10.812 12.817 1.00 97.12 176 ARG A C 1
ATOM 1363 O O . ARG A 1 176 ? -12.605 -9.721 12.492 1.00 97.12 176 ARG A O 1
ATOM 1370 N N . LEU A 1 177 ? -12.636 -11.471 13.888 1.00 96.94 177 LEU A N 1
ATOM 1371 C CA . LEU A 1 177 ? -11.573 -10.974 14.753 1.00 96.94 177 LEU A CA 1
ATOM 1372 C C . LEU A 1 177 ? -10.219 -11.101 14.046 1.00 96.94 177 LEU A C 1
ATOM 1374 O O . LEU A 1 177 ? -9.715 -12.209 13.873 1.00 96.94 177 LEU A O 1
ATOM 1378 N N . VAL A 1 178 ? -9.629 -9.965 13.678 1.00 97.25 178 VAL A N 1
ATOM 1379 C CA . VAL A 1 178 ? -8.332 -9.897 12.984 1.00 97.25 178 VAL A CA 1
ATOM 1380 C C . VAL A 1 178 ? -7.184 -9.709 13.973 1.00 97.25 178 VAL A C 1
ATOM 1382 O O . VAL A 1 178 ? -6.079 -10.201 13.757 1.00 97.25 178 VAL A O 1
ATOM 1385 N N . TYR A 1 179 ? -7.445 -9.017 15.085 1.00 97.19 179 TYR A N 1
ATOM 1386 C CA . TYR A 1 179 ? -6.449 -8.751 16.118 1.00 97.19 179 TYR A CA 1
ATOM 1387 C C . TYR A 1 179 ? -7.069 -8.683 17.510 1.00 97.19 179 TYR A C 1
ATOM 1389 O O . TYR A 1 179 ? -8.165 -8.152 17.695 1.00 97.19 179 TYR A O 1
ATOM 1397 N N . ALA A 1 180 ? -6.329 -9.189 18.496 1.00 97.19 180 ALA A N 1
ATOM 1398 C CA . ALA A 1 180 ? -6.624 -9.038 19.912 1.00 97.19 180 ALA A CA 1
ATOM 1399 C C . ALA A 1 180 ? -5.316 -8.845 20.691 1.00 97.19 180 ALA A C 1
ATOM 1401 O O . ALA A 1 180 ? -4.444 -9.713 20.667 1.00 97.19 180 ALA A O 1
ATOM 1402 N N . GLY A 1 181 ? -5.169 -7.718 21.386 1.00 95.81 181 GLY A N 1
ATOM 1403 C CA . GLY A 1 181 ? -3.940 -7.400 22.112 1.00 95.81 181 GLY A CA 1
ATOM 1404 C C . GLY A 1 181 ? -4.026 -6.105 22.912 1.00 95.81 181 GLY A C 1
ATOM 1405 O O . GLY A 1 181 ? -4.966 -5.334 22.774 1.00 95.81 181 GLY A O 1
ATOM 1406 N N . ARG A 1 182 ? -3.041 -5.852 23.780 1.00 94.94 182 ARG A N 1
ATOM 1407 C CA . ARG A 1 182 ? -3.001 -4.645 24.635 1.00 94.94 182 ARG A CA 1
ATOM 1408 C C . ARG A 1 182 ? -2.336 -3.437 23.981 1.00 94.94 182 ARG A C 1
ATOM 1410 O O . ARG A 1 182 ? -2.463 -2.330 24.488 1.00 94.94 182 ARG A O 1
ATOM 1417 N N . GLN A 1 183 ? -1.599 -3.644 22.893 1.00 94.56 183 GLN A N 1
ATOM 1418 C CA . GLN A 1 183 ? -0.916 -2.549 22.215 1.00 94.56 183 GLN A CA 1
ATOM 1419 C C . GLN A 1 183 ? -1.940 -1.702 21.447 1.00 94.56 183 GLN A C 1
ATOM 1421 O O . GLN A 1 183 ? -2.760 -2.292 20.736 1.00 94.56 183 GLN A O 1
ATOM 1426 N N . PRO A 1 184 ? -1.886 -0.358 21.543 1.00 94.19 184 PRO A N 1
ATOM 1427 C CA . PRO A 1 184 ? -2.796 0.551 20.845 1.00 94.19 184 PRO A CA 1
ATOM 1428 C C . PRO A 1 184 ? -2.403 0.750 19.368 1.00 94.19 184 PRO A C 1
ATOM 1430 O O . PRO A 1 184 ? -2.462 1.845 18.811 1.00 94.19 184 PRO A O 1
ATOM 1433 N N . GLN A 1 185 ? -1.896 -0.316 18.755 1.00 94.44 185 GLN A N 1
ATOM 1434 C CA . GLN A 1 185 ? -1.480 -0.355 17.366 1.00 94.44 185 GLN A CA 1
ATOM 1435 C C . GLN A 1 185 ? -1.694 -1.761 16.814 1.00 94.44 185 GLN A C 1
ATOM 1437 O O . GLN A 1 185 ? -1.497 -2.757 17.516 1.00 94.44 185 GLN A O 1
ATOM 1442 N N . PHE A 1 186 ? -2.064 -1.830 15.544 1.00 95.12 186 PHE A N 1
ATOM 1443 C CA . PHE A 1 186 ? -2.244 -3.061 14.797 1.00 95.12 186 PHE A CA 1
ATOM 1444 C C . PHE A 1 186 ? -1.627 -2.906 13.407 1.00 95.12 186 PHE A C 1
ATOM 1446 O O . PHE A 1 186 ? -1.881 -1.929 12.707 1.00 95.12 186 PHE A O 1
ATOM 1453 N N . PHE A 1 187 ? -0.805 -3.878 13.020 1.00 95.62 187 PHE A N 1
ATOM 1454 C CA . PHE A 1 187 ? -0.211 -3.957 11.693 1.00 95.62 187 PHE A CA 1
ATOM 1455 C C . PHE A 1 187 ? -0.909 -5.057 10.898 1.00 95.62 187 PHE A C 1
ATOM 1457 O O . PHE A 1 187 ? -0.899 -6.218 11.311 1.00 95.62 187 PHE A O 1
ATOM 1464 N N . VAL A 1 188 ? -1.483 -4.695 9.753 1.00 95.31 188 VAL A N 1
ATOM 1465 C CA . VAL A 1 188 ? -2.074 -5.639 8.802 1.00 95.31 188 VAL A CA 1
ATOM 1466 C C . VAL A 1 188 ? -1.336 -5.543 7.474 1.00 95.31 188 VAL A C 1
ATOM 1468 O O . VAL A 1 188 ? -0.979 -4.459 7.015 1.00 95.31 188 VAL A O 1
ATOM 1471 N N . SER A 1 189 ? -1.084 -6.697 6.867 1.00 95.12 189 SER A N 1
ATOM 1472 C CA . SER A 1 189 ? -0.367 -6.826 5.599 1.00 95.12 189 SER A CA 1
ATOM 1473 C C . SER A 1 189 ? -1.078 -7.820 4.692 1.00 95.12 189 SER A C 1
ATOM 1475 O O . SER A 1 189 ? -1.851 -8.651 5.172 1.00 95.12 189 SER A O 1
ATOM 1477 N N . GLY A 1 190 ? -0.820 -7.731 3.388 1.00 94.25 190 GLY A N 1
ATOM 1478 C CA . GLY A 1 190 ? -1.412 -8.632 2.400 1.00 94.25 190 GLY A CA 1
ATOM 1479 C C . GLY A 1 190 ? -2.896 -8.366 2.145 1.00 94.25 190 GLY A C 1
ATOM 1480 O O . GLY A 1 190 ? -3.619 -9.283 1.762 1.00 94.25 190 GLY A O 1
ATOM 1481 N N . LEU A 1 191 ? -3.357 -7.133 2.367 1.00 95.00 191 LEU A N 1
ATOM 1482 C CA . LEU A 1 191 ? -4.697 -6.721 1.953 1.00 95.00 191 LEU A CA 1
ATOM 1483 C C . LEU A 1 191 ? -4.779 -6.751 0.427 1.00 95.00 191 LEU A C 1
ATOM 1485 O O . LEU A 1 191 ? -3.815 -6.386 -0.232 1.00 95.00 191 LEU A O 1
ATOM 1489 N N . SER A 1 192 ? -5.903 -7.184 -0.140 1.00 95.19 192 SER A N 1
ATOM 1490 C CA . SER A 1 192 ? -6.137 -7.122 -1.587 1.00 95.19 192 SER A CA 1
ATOM 1491 C C . SER A 1 192 ? -6.510 -5.706 -2.032 1.00 95.19 192 SER A C 1
ATOM 1493 O O . SER A 1 192 ? -6.892 -4.876 -1.208 1.00 95.19 192 SER A O 1
ATOM 1495 N N . ASP A 1 193 ? -6.454 -5.439 -3.339 1.00 95.00 193 ASP A N 1
ATOM 1496 C CA . ASP A 1 193 ? -7.036 -4.216 -3.904 1.00 95.00 193 ASP A CA 1
ATOM 1497 C C . ASP A 1 193 ? -8.504 -4.078 -3.503 1.00 95.00 193 ASP A C 1
ATOM 1499 O O . ASP A 1 193 ? -9.275 -5.036 -3.599 1.00 95.00 193 ASP A O 1
ATOM 1503 N N . GLY A 1 194 ? -8.886 -2.884 -3.054 1.00 95.12 194 GLY A N 1
ATOM 1504 C CA . GLY A 1 194 ? -10.251 -2.605 -2.627 1.00 95.12 194 GLY A CA 1
ATOM 1505 C C . GLY A 1 194 ? -10.344 -1.681 -1.421 1.00 95.12 194 GLY A C 1
ATOM 1506 O O . GLY A 1 194 ? -9.367 -1.080 -0.973 1.00 95.12 194 GLY A O 1
ATOM 1507 N N . GLN A 1 195 ? -11.565 -1.545 -0.917 1.00 95.31 195 GLN A N 1
ATOM 1508 C CA . GLN A 1 195 ? -11.862 -0.812 0.304 1.00 95.31 195 GLN A CA 1
ATOM 1509 C C . GLN A 1 195 ? -12.061 -1.820 1.433 1.00 95.31 195 GLN A C 1
ATOM 1511 O O . GLN A 1 195 ? -12.850 -2.741 1.281 1.00 95.31 195 GLN A O 1
ATOM 1516 N N . HIS A 1 196 ? -11.354 -1.623 2.540 1.00 95.56 196 HIS A N 1
ATOM 1517 C CA . HIS A 1 196 ? -11.407 -2.468 3.730 1.00 95.56 196 HIS A CA 1
ATOM 1518 C C . HIS A 1 196 ? -11.861 -1.622 4.912 1.00 95.56 196 HIS A C 1
ATOM 1520 O O . HIS A 1 196 ? -11.356 -0.514 5.094 1.00 95.56 196 HIS A O 1
ATOM 1526 N N . ALA A 1 197 ? -12.799 -2.116 5.717 1.00 95.38 197 ALA A N 1
ATOM 1527 C CA . ALA A 1 197 ? -13.248 -1.430 6.925 1.00 95.38 197 ALA A CA 1
ATOM 1528 C C . ALA A 1 197 ? -12.823 -2.192 8.186 1.00 95.38 197 ALA A C 1
ATOM 1530 O O . ALA A 1 197 ? -13.067 -3.391 8.311 1.00 95.38 197 ALA A O 1
ATOM 1531 N N . PHE A 1 198 ? -12.222 -1.479 9.138 1.00 96.00 198 PHE A N 1
ATOM 1532 C CA . PHE A 1 198 ? -11.824 -2.030 10.431 1.00 96.00 198 PHE A CA 1
ATOM 1533 C C . PHE A 1 198 ? -12.537 -1.316 11.570 1.00 96.00 198 PHE A C 1
ATOM 1535 O O . PHE A 1 198 ? -12.622 -0.087 11.613 1.00 96.00 198 PHE A O 1
ATOM 1542 N N . GLN A 1 199 ? -13.019 -2.095 12.531 1.00 96.00 199 GLN A N 1
ATOM 1543 C CA . GLN A 1 199 ? -13.667 -1.591 13.730 1.00 96.00 199 GLN A CA 1
ATOM 1544 C C . GLN A 1 199 ? -12.814 -1.928 14.951 1.00 96.00 199 GLN A C 1
ATOM 1546 O O . GLN A 1 199 ? -12.535 -3.097 15.221 1.00 96.00 199 GLN A O 1
ATOM 1551 N N . VAL A 1 200 ? -12.437 -0.906 15.719 1.00 95.88 200 VAL A N 1
ATOM 1552 C CA . VAL A 1 200 ? -11.658 -1.078 16.949 1.00 95.88 200 VAL A CA 1
ATOM 1553 C C . VAL A 1 200 ? -12.593 -1.035 18.152 1.00 95.88 200 VAL A C 1
ATOM 1555 O O . VAL A 1 200 ? -13.454 -0.160 18.270 1.00 95.88 200 VAL A O 1
ATOM 1558 N N . THR A 1 201 ? -12.434 -2.005 19.046 1.00 95.62 201 THR A N 1
ATOM 1559 C CA . THR A 1 201 ? -13.231 -2.149 20.263 1.00 95.62 201 THR A CA 1
ATOM 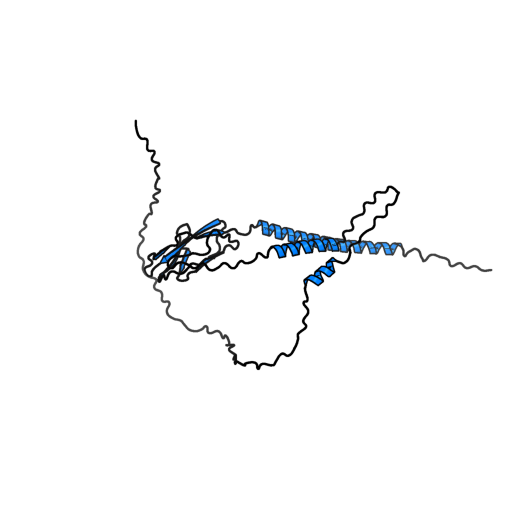1560 C C . THR A 1 201 ? -12.309 -2.370 21.458 1.00 95.62 201 THR A C 1
ATOM 1562 O O . THR A 1 201 ? -11.481 -3.278 21.446 1.00 95.62 201 THR A O 1
ATOM 1565 N N . ALA A 1 202 ? -12.452 -1.559 22.500 1.00 96.19 202 ALA A N 1
ATOM 1566 C CA . ALA A 1 202 ? -11.759 -1.733 23.771 1.00 96.19 202 ALA A CA 1
ATOM 1567 C C . ALA A 1 202 ? -12.551 -2.688 24.673 1.00 96.19 202 ALA A C 1
ATOM 1569 O O . ALA A 1 202 ? -13.777 -2.574 24.775 1.00 96.19 202 ALA A O 1
ATOM 1570 N N . VAL A 1 203 ? -11.861 -3.620 25.331 1.00 96.12 203 VAL A N 1
ATOM 1571 C CA . VAL A 1 203 ? -12.480 -4.620 26.210 1.00 96.12 203 VAL A CA 1
ATOM 1572 C C . VAL A 1 203 ? -11.903 -4.586 27.627 1.00 96.12 203 VAL A C 1
ATOM 1574 O O . VAL A 1 203 ? -10.733 -4.254 27.827 1.00 96.12 203 VAL A O 1
ATOM 1577 N N . ASP A 1 204 ? -12.727 -4.921 28.621 1.00 96.00 204 ASP A N 1
ATOM 1578 C CA . ASP A 1 204 ? -12.305 -5.116 30.015 1.00 96.00 204 ASP A CA 1
ATOM 1579 C C . ASP A 1 204 ? -11.689 -6.512 30.238 1.00 96.00 204 ASP A C 1
ATOM 1581 O O . ASP A 1 204 ? -11.591 -7.325 29.310 1.00 96.00 204 ASP A O 1
ATOM 1585 N N . GLN A 1 205 ? -11.217 -6.793 31.460 1.00 95.25 205 GLN A N 1
ATOM 1586 C CA . GLN A 1 205 ? -10.582 -8.081 31.784 1.00 95.25 205 GLN A CA 1
ATOM 1587 C C . GLN A 1 205 ? -11.551 -9.263 31.624 1.00 95.25 205 GLN A C 1
ATOM 1589 O O . GLN A 1 205 ? -11.128 -10.378 31.322 1.00 95.25 205 GLN A O 1
ATOM 1594 N N . GLU A 1 206 ? -12.849 -9.006 31.766 1.00 96.06 206 GLU A N 1
ATOM 1595 C CA . GLU A 1 206 ? -13.949 -9.947 31.581 1.00 96.06 206 GLU A CA 1
ATOM 1596 C C . GLU A 1 206 ? -14.348 -10.111 30.101 1.00 96.06 206 GLU A C 1
ATOM 1598 O O . GLU A 1 206 ? -15.201 -10.937 29.767 1.00 96.06 206 GLU A O 1
ATOM 1603 N N . GLY A 1 207 ? -13.726 -9.351 29.194 1.00 94.44 207 GLY A N 1
ATOM 1604 C CA . GLY A 1 207 ? -13.959 -9.395 27.756 1.00 94.44 207 GLY A CA 1
ATOM 1605 C C . GLY A 1 207 ? -15.220 -8.665 27.288 1.00 94.44 207 GLY A C 1
ATOM 1606 O O . GLY A 1 207 ? -15.619 -8.865 26.133 1.00 94.44 207 GLY A O 1
ATOM 1607 N N . ARG A 1 208 ? -15.841 -7.845 28.144 1.00 95.62 208 ARG A N 1
ATOM 1608 C CA . ARG A 1 208 ? -16.968 -6.968 27.809 1.00 95.62 208 ARG A CA 1
ATOM 1609 C C . ARG A 1 208 ? -16.459 -5.717 27.110 1.00 95.62 208 ARG A C 1
ATOM 1611 O O . ARG A 1 208 ? -15.357 -5.242 27.362 1.00 95.62 208 ARG A O 1
ATOM 1618 N N . VAL A 1 209 ? -17.279 -5.185 26.214 1.00 94.38 209 VAL A N 1
ATOM 1619 C CA . VAL A 1 209 ? -16.957 -3.983 25.442 1.00 94.38 209 VAL A CA 1
ATOM 1620 C C . VAL A 1 209 ? -17.106 -2.748 26.328 1.00 94.38 209 VAL A C 1
ATOM 1622 O O . VAL A 1 209 ? -18.200 -2.482 26.817 1.00 94.38 209 VAL A O 1
ATOM 1625 N N . VAL A 1 210 ? -16.015 -2.002 26.509 1.00 93.88 210 VAL A N 1
ATOM 1626 C CA . VAL A 1 210 ? -15.981 -0.751 27.290 1.00 93.88 210 VAL A CA 1
ATOM 1627 C C . VAL A 1 210 ? -16.158 0.459 26.378 1.00 93.88 210 VAL A C 1
ATOM 1629 O O . VAL A 1 210 ? -16.903 1.377 26.700 1.00 93.88 210 VAL A O 1
ATOM 1632 N N . ALA A 1 211 ? -15.499 0.442 25.219 1.00 92.44 211 ALA A N 1
ATOM 1633 C CA . ALA A 1 211 ? -15.586 1.499 24.220 1.00 92.44 211 ALA A CA 1
ATOM 1634 C C . ALA A 1 211 ? -15.486 0.911 22.810 1.00 92.44 211 ALA A C 1
ATOM 1636 O O . ALA A 1 211 ? -14.882 -0.143 22.596 1.00 92.44 211 ALA A O 1
ATOM 1637 N N . LYS A 1 212 ? -16.070 1.606 21.838 1.00 93.06 212 LYS A N 1
ATOM 1638 C CA . LYS A 1 212 ? -16.050 1.245 20.419 1.00 93.06 212 LYS A CA 1
ATOM 1639 C C . LYS A 1 212 ? -15.759 2.506 19.610 1.00 93.06 212 LYS A C 1
ATOM 1641 O O . LYS A 1 212 ? -16.251 3.568 19.981 1.00 93.06 212 LYS A O 1
ATOM 1646 N N . SER A 1 213 ? -14.975 2.401 18.536 1.00 91.19 213 SER A N 1
ATOM 1647 C CA . SER A 1 213 ? -14.759 3.548 17.645 1.00 91.19 213 SER A CA 1
ATOM 1648 C C . SER A 1 213 ? -16.092 3.998 17.034 1.00 91.19 213 SER A C 1
ATOM 1650 O O . SER A 1 213 ? -16.894 3.166 16.608 1.00 91.19 213 SER A O 1
ATOM 1652 N N . GLU A 1 214 ? -16.355 5.304 17.004 1.00 89.12 214 GLU A N 1
ATOM 1653 C CA . GLU A 1 214 ? -17.620 5.831 16.467 1.00 89.12 214 GLU A CA 1
ATOM 1654 C C . GLU A 1 214 ? -17.752 5.571 14.966 1.00 89.12 214 GLU A C 1
ATOM 1656 O O . GLU A 1 214 ? -18.833 5.250 14.472 1.00 89.12 214 GLU A O 1
ATOM 1661 N N . GLN A 1 215 ? -16.632 5.665 14.249 1.00 89.50 215 GLN A N 1
ATOM 1662 C CA . GLN A 1 215 ? -16.555 5.416 12.818 1.00 89.50 215 GLN A CA 1
ATOM 1663 C C . GLN A 1 215 ? -15.627 4.226 12.538 1.00 89.50 215 GLN A C 1
ATOM 1665 O O . GLN A 1 215 ? -14.612 4.052 13.227 1.00 89.50 215 GLN A O 1
ATOM 1670 N N . PRO A 1 216 ? -15.974 3.370 11.562 1.00 91.19 216 PRO A N 1
ATOM 1671 C CA . PRO A 1 216 ? -15.056 2.360 11.068 1.00 91.19 216 PRO A CA 1
ATOM 1672 C C . PRO A 1 216 ? -13.920 3.037 10.294 1.00 91.19 216 PRO A C 1
ATOM 1674 O O . PRO A 1 216 ? -14.140 3.989 9.544 1.00 91.19 216 PRO A O 1
ATOM 1677 N N . VAL A 1 217 ? -12.704 2.522 10.449 1.00 92.31 217 VAL A N 1
ATOM 1678 C CA . VAL A 1 217 ? -11.549 2.980 9.675 1.00 92.31 217 VAL A CA 1
ATOM 1679 C C . VAL A 1 217 ? -11.629 2.354 8.297 1.00 92.31 217 VAL A C 1
ATOM 1681 O O . VAL A 1 217 ? -11.456 1.144 8.159 1.00 92.31 217 VAL A O 1
ATOM 1684 N N . SER A 1 218 ? -11.911 3.168 7.282 1.00 92.75 218 SER A N 1
ATOM 1685 C CA . SER A 1 218 ? -11.916 2.722 5.892 1.00 92.75 218 SER A CA 1
ATOM 1686 C C . SER A 1 218 ? -10.542 2.921 5.262 1.00 92.75 218 SER A C 1
ATOM 1688 O O . SER A 1 218 ? -10.128 4.053 5.031 1.00 92.75 218 SER A O 1
ATOM 1690 N N . VAL A 1 219 ? -9.868 1.831 4.927 1.00 93.12 219 VAL A N 1
ATOM 1691 C CA . VAL A 1 219 ? -8.578 1.831 4.236 1.00 93.12 219 VAL A CA 1
ATOM 1692 C C . VAL A 1 219 ? -8.820 1.471 2.777 1.00 93.12 219 VAL A C 1
ATOM 1694 O O . VAL A 1 219 ? -9.449 0.452 2.491 1.00 93.12 219 VAL A O 1
ATOM 1697 N N . ARG A 1 220 ? -8.329 2.283 1.836 1.00 94.81 220 ARG A N 1
ATOM 1698 C CA . ARG A 1 220 ? -8.330 1.914 0.417 1.00 94.81 220 ARG A CA 1
ATOM 1699 C C . ARG A 1 220 ? -6.941 1.441 0.021 1.00 94.81 220 ARG A C 1
ATOM 1701 O O . ARG A 1 220 ? -5.960 2.157 0.203 1.00 94.81 220 ARG A O 1
ATOM 1708 N N . VAL A 1 221 ? -6.870 0.239 -0.530 1.00 94.88 221 VAL A N 1
ATOM 1709 C CA . VAL A 1 221 ? -5.628 -0.361 -1.012 1.00 94.88 221 VAL A CA 1
ATOM 1710 C C . VAL A 1 221 ? -5.662 -0.386 -2.534 1.00 94.88 221 VAL A C 1
ATOM 1712 O O . VAL A 1 221 ? -6.613 -0.892 -3.130 1.00 94.88 221 VAL A O 1
ATOM 1715 N N . GLU A 1 222 ? -4.625 0.188 -3.140 1.00 94.19 222 GLU A N 1
ATOM 1716 C CA . GLU A 1 222 ? -4.407 0.210 -4.587 1.00 94.19 222 GLU A CA 1
ATOM 1717 C C . GLU A 1 222 ? -2.959 -0.200 -4.875 1.00 94.19 222 GLU A C 1
ATOM 1719 O O . GLU A 1 222 ? -2.033 0.612 -4.804 1.00 94.19 222 GLU A O 1
ATOM 1724 N N . HIS A 1 223 ? -2.741 -1.472 -5.194 1.00 93.12 223 HIS A N 1
ATOM 1725 C CA . HIS A 1 223 ? -1.439 -1.977 -5.599 1.00 93.12 223 HIS A CA 1
ATOM 1726 C C . HIS A 1 223 ? -1.006 -1.321 -6.904 1.00 93.12 223 HIS A C 1
ATOM 1728 O O . HIS A 1 223 ? -1.807 -0.993 -7.784 1.00 93.12 223 HIS A O 1
ATOM 1734 N N . TRP A 1 224 ? 0.309 -1.165 -7.051 1.00 91.81 224 TRP A N 1
ATOM 1735 C CA . TRP A 1 224 ? 0.893 -0.701 -8.299 1.00 91.81 224 TRP A CA 1
ATOM 1736 C C . TRP A 1 224 ? 0.424 -1.592 -9.452 1.00 91.81 224 TRP A C 1
ATOM 1738 O O . TRP A 1 224 ? 0.719 -2.792 -9.447 1.00 91.81 224 TRP A O 1
ATOM 1748 N N . PRO A 1 225 ? -0.279 -1.038 -10.458 1.00 90.62 225 PRO A N 1
ATOM 1749 C CA . PRO A 1 225 ? -0.727 -1.851 -11.565 1.00 90.62 225 PRO A CA 1
ATOM 1750 C C . PRO A 1 225 ? 0.498 -2.412 -12.279 1.00 90.62 225 PRO A C 1
ATOM 1752 O O . PRO A 1 225 ? 1.448 -1.689 -12.597 1.00 90.62 225 PRO A O 1
ATOM 1755 N N . LEU A 1 226 ? 0.443 -3.710 -12.577 1.00 91.31 226 LEU A N 1
ATOM 1756 C CA . LEU A 1 226 ? 1.494 -4.446 -13.282 1.00 91.31 226 LEU A CA 1
ATOM 1757 C C . LEU A 1 226 ? 1.890 -3.768 -14.611 1.00 91.31 226 LEU A C 1
ATOM 1759 O O . LEU A 1 226 ? 3.025 -3.886 -15.070 1.00 91.31 226 LEU A O 1
ATOM 1763 N N . ALA A 1 227 ? 0.978 -2.983 -15.194 1.00 91.38 227 ALA A N 1
ATOM 1764 C CA . ALA A 1 227 ? 1.228 -2.136 -16.354 1.00 91.38 227 ALA A CA 1
ATOM 1765 C C . ALA A 1 227 ? 2.424 -1.184 -16.173 1.00 91.38 227 ALA A C 1
ATOM 1767 O O .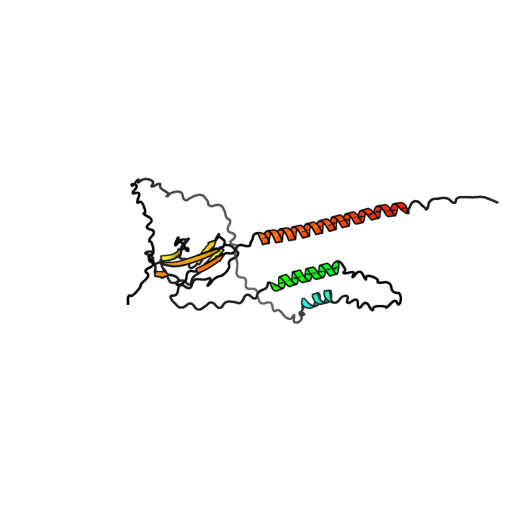 ALA A 1 227 ? 3.209 -1.033 -17.107 1.00 91.38 227 ALA A O 1
ATOM 1768 N N . TYR A 1 228 ? 2.614 -0.575 -14.997 1.00 90.75 228 TYR A N 1
ATOM 1769 C CA . TYR A 1 228 ? 3.768 0.302 -14.768 1.00 90.75 228 TYR A CA 1
ATOM 1770 C C . TYR A 1 228 ? 5.085 -0.468 -14.785 1.00 90.75 228 TYR A C 1
ATOM 1772 O O . TYR A 1 228 ? 6.063 0.015 -15.354 1.00 90.75 228 TYR A O 1
ATOM 1780 N N . ALA A 1 229 ? 5.104 -1.685 -14.234 1.00 91.81 229 ALA A N 1
ATOM 1781 C CA . ALA A 1 229 ? 6.274 -2.548 -14.323 1.00 91.81 229 ALA A CA 1
ATOM 1782 C C . ALA A 1 229 ? 6.587 -2.871 -15.791 1.00 91.81 229 ALA A C 1
ATOM 1784 O O . ALA A 1 229 ? 7.725 -2.698 -16.222 1.00 91.81 229 ALA A O 1
ATOM 1785 N N . PHE A 1 230 ? 5.585 -3.246 -16.594 1.00 96.06 230 PHE A N 1
ATOM 1786 C CA . PHE A 1 230 ? 5.783 -3.495 -18.026 1.00 96.06 230 PHE A CA 1
ATOM 1787 C C . PHE A 1 230 ? 6.282 -2.265 -18.790 1.00 96.06 230 PHE A C 1
ATOM 1789 O O . PHE A 1 230 ? 7.159 -2.399 -19.642 1.00 96.06 230 PHE A O 1
ATOM 1796 N N . TRP A 1 231 ? 5.794 -1.067 -18.462 1.00 95.69 231 TRP A N 1
ATOM 1797 C CA . TRP A 1 231 ? 6.307 0.181 -19.032 1.00 95.69 231 TRP A CA 1
ATOM 1798 C C . TRP A 1 231 ? 7.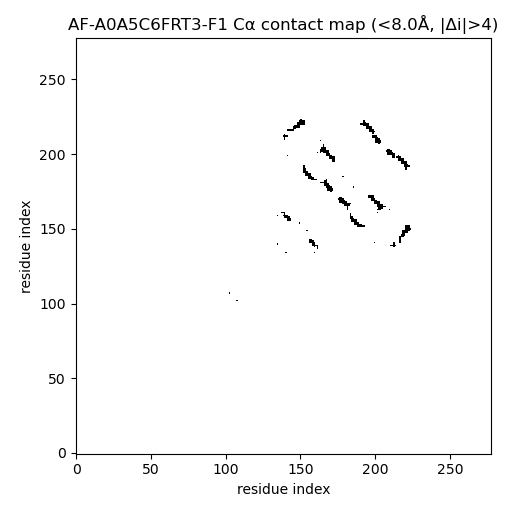766 0.446 -18.652 1.00 95.69 231 TRP A C 1
ATOM 1800 O O . TRP A 1 231 ? 8.568 0.810 -19.518 1.00 95.69 231 TRP A O 1
ATOM 1810 N N . ALA A 1 232 ? 8.138 0.227 -17.390 1.00 90.38 232 ALA A N 1
ATOM 1811 C CA . ALA A 1 232 ? 9.517 0.369 -16.931 1.00 90.38 232 ALA A CA 1
ATOM 1812 C C . ALA A 1 232 ? 10.448 -0.643 -17.622 1.00 90.38 232 ALA A C 1
ATOM 1814 O O . ALA A 1 232 ? 11.500 -0.260 -18.141 1.00 90.38 232 ALA A O 1
ATOM 1815 N N . PHE A 1 233 ? 10.029 -1.908 -17.724 1.00 96.25 233 PHE A N 1
ATOM 1816 C CA . PHE A 1 233 ? 10.755 -2.940 -18.469 1.00 96.25 233 PHE A CA 1
ATOM 1817 C C . PHE A 1 233 ? 10.885 -2.593 -19.954 1.00 96.25 233 PHE A C 1
ATOM 1819 O O . PHE A 1 233 ? 11.978 -2.693 -20.509 1.00 96.25 233 PHE A O 1
ATOM 1826 N N . GLY A 1 234 ? 9.805 -2.142 -20.596 1.00 92.50 234 GLY A N 1
ATOM 1827 C CA . GLY A 1 234 ? 9.815 -1.744 -22.004 1.00 92.50 234 GLY A CA 1
ATOM 1828 C C . GLY A 1 234 ? 10.745 -0.560 -22.273 1.00 92.50 234 GLY A C 1
ATOM 1829 O O . GLY A 1 234 ? 11.510 -0.570 -23.241 1.00 92.50 234 GLY A O 1
ATOM 1830 N N . THR A 1 235 ? 10.752 0.427 -21.378 1.00 93.56 235 THR A N 1
ATOM 1831 C CA . THR A 1 235 ? 11.665 1.577 -21.458 1.00 93.56 235 THR A CA 1
ATOM 1832 C C . THR A 1 235 ? 13.119 1.131 -21.297 1.00 93.56 235 THR A C 1
ATOM 1834 O O . THR A 1 235 ? 13.965 1.484 -22.120 1.00 93.56 235 THR A O 1
ATOM 1837 N N . GLY A 1 236 ? 13.410 0.291 -20.299 1.00 93.44 236 GLY A N 1
ATOM 1838 C CA . GLY A 1 236 ? 14.745 -0.273 -20.089 1.00 93.44 236 GLY A CA 1
ATOM 1839 C C . GLY A 1 236 ? 15.243 -1.083 -21.290 1.00 93.44 236 GLY A C 1
ATOM 1840 O O . GLY A 1 236 ? 16.359 -0.866 -21.763 1.00 93.44 236 GLY A O 1
ATOM 1841 N N . LEU A 1 237 ? 14.395 -1.952 -21.848 1.00 97.06 237 LEU A N 1
ATOM 1842 C CA . LEU A 1 237 ? 14.706 -2.730 -23.049 1.00 97.06 237 LEU A CA 1
ATOM 1843 C C . LEU A 1 237 ? 15.014 -1.823 -24.246 1.00 97.06 237 LEU A C 1
ATOM 1845 O O . LEU A 1 237 ? 15.966 -2.073 -24.983 1.00 97.06 237 LEU A O 1
ATOM 1849 N N . THR A 1 238 ? 14.247 -0.746 -24.418 1.00 93.19 238 THR A N 1
ATOM 1850 C CA . THR A 1 238 ? 14.451 0.219 -25.506 1.00 93.19 238 THR A CA 1
ATOM 1851 C C . THR A 1 238 ? 15.830 0.871 -25.418 1.00 93.19 238 THR A C 1
ATOM 1853 O O . THR A 1 238 ? 16.553 0.914 -26.415 1.00 93.19 238 THR A O 1
ATOM 1856 N N . VAL A 1 239 ? 16.238 1.319 -24.226 1.00 94.88 239 VAL A N 1
ATOM 1857 C CA . VAL A 1 239 ? 17.570 1.907 -24.004 1.00 94.88 239 VAL A CA 1
ATOM 1858 C C . VAL A 1 239 ? 18.675 0.902 -24.336 1.00 94.88 239 VAL A C 1
ATOM 1860 O O . VAL A 1 239 ? 19.629 1.249 -25.034 1.00 94.88 239 VAL A O 1
ATOM 1863 N N . VAL A 1 240 ? 18.527 -0.355 -23.905 1.00 96.44 240 VAL A N 1
ATOM 1864 C CA . VAL A 1 240 ? 19.486 -1.429 -24.213 1.00 96.44 240 VAL A CA 1
ATOM 1865 C C . VAL A 1 240 ? 19.600 -1.653 -25.723 1.00 96.44 240 VAL A C 1
ATOM 1867 O O . VAL A 1 240 ? 20.710 -1.722 -26.250 1.00 96.44 240 VAL A O 1
ATOM 1870 N N . VAL A 1 241 ? 18.477 -1.710 -26.444 1.00 96.00 241 VAL A N 1
ATOM 1871 C CA . VAL A 1 241 ? 18.465 -1.894 -27.905 1.00 96.00 241 VAL A CA 1
ATOM 1872 C C . VAL A 1 241 ? 19.152 -0.730 -28.620 1.00 96.00 241 VAL A C 1
ATOM 1874 O O . VAL A 1 241 ? 19.988 -0.960 -29.497 1.00 96.00 241 VAL A O 1
ATOM 1877 N N . VAL A 1 242 ? 18.854 0.514 -28.231 1.00 94.94 242 VAL A N 1
ATOM 1878 C CA . VAL A 1 242 ? 19.503 1.710 -28.794 1.00 94.94 242 VAL A CA 1
ATOM 1879 C C . VAL A 1 242 ? 21.011 1.674 -28.544 1.00 94.94 242 VAL A C 1
ATOM 1881 O O . VAL A 1 242 ? 21.795 1.913 -29.463 1.00 94.94 242 VAL A O 1
ATOM 1884 N N . PHE A 1 243 ? 21.433 1.317 -27.333 1.00 96.38 243 PHE A N 1
ATOM 1885 C CA . PHE A 1 243 ? 22.845 1.223 -26.974 1.00 96.38 243 PHE A CA 1
ATOM 1886 C C . PHE A 1 243 ? 23.590 0.173 -27.814 1.00 96.38 243 PHE A C 1
ATOM 1888 O O . PHE A 1 243 ? 24.642 0.461 -28.392 1.00 96.38 243 PHE A O 1
ATOM 1895 N N . VAL A 1 244 ? 23.013 -1.023 -27.965 1.00 97.12 244 VAL A N 1
ATOM 1896 C CA . VAL A 1 244 ? 23.564 -2.080 -28.827 1.00 97.12 244 VAL A CA 1
ATOM 1897 C C . VAL A 1 244 ? 23.651 -1.613 -30.281 1.00 97.12 244 VAL A C 1
ATOM 1899 O O . VAL A 1 244 ? 24.674 -1.826 -30.934 1.00 97.12 244 VAL A O 1
ATOM 1902 N N . ALA A 1 245 ? 22.622 -0.932 -30.791 1.00 93.75 245 ALA A N 1
ATOM 1903 C CA . ALA A 1 245 ? 22.621 -0.404 -32.151 1.00 93.75 245 ALA A CA 1
ATOM 1904 C C . ALA A 1 245 ? 23.763 0.601 -32.383 1.00 93.75 245 ALA A C 1
ATOM 1906 O O . ALA A 1 245 ? 24.443 0.524 -33.409 1.00 93.75 245 ALA A O 1
ATOM 1907 N N . VAL A 1 246 ? 24.030 1.489 -31.417 1.00 95.50 246 VAL A N 1
ATOM 1908 C CA . VAL A 1 246 ? 25.153 2.442 -31.473 1.00 95.50 246 VAL A CA 1
ATOM 1909 C C . VAL A 1 246 ? 26.497 1.713 -31.517 1.00 95.50 246 VAL A C 1
ATOM 1911 O O . VAL A 1 246 ? 27.335 2.043 -32.358 1.00 95.50 246 VAL A O 1
ATOM 1914 N N . ILE A 1 247 ? 26.698 0.687 -30.684 1.00 95.94 247 ILE A N 1
ATOM 1915 C CA . ILE A 1 247 ? 27.937 -0.111 -30.684 1.00 95.94 247 ILE A CA 1
ATOM 1916 C C . ILE A 1 247 ? 28.133 -0.815 -32.030 1.00 95.94 247 ILE A C 1
ATOM 1918 O O . ILE A 1 247 ? 29.208 -0.732 -32.631 1.00 95.94 247 ILE A O 1
ATOM 1922 N N . VAL A 1 248 ? 27.094 -1.487 -32.538 1.00 95.19 248 VAL A N 1
ATOM 1923 C CA . VAL A 1 248 ? 27.150 -2.202 -33.823 1.00 95.19 248 VAL A CA 1
ATOM 1924 C C . VAL A 1 248 ? 27.432 -1.233 -34.969 1.00 95.19 248 VAL A C 1
ATOM 1926 O O . VAL A 1 248 ? 28.227 -1.541 -35.862 1.00 95.19 248 VAL A O 1
ATOM 1929 N N . TRP A 1 249 ? 26.820 -0.049 -34.947 1.00 93.44 249 TRP A N 1
ATOM 1930 C CA . TRP A 1 249 ? 27.065 0.974 -35.954 1.00 93.44 249 TRP A CA 1
ATOM 1931 C C . TRP A 1 249 ? 28.498 1.512 -35.875 1.00 93.44 249 TRP A C 1
ATOM 1933 O O . TRP A 1 249 ? 29.190 1.541 -36.897 1.00 93.44 249 TRP A O 1
ATOM 1943 N N . GLY A 1 250 ? 28.991 1.831 -34.675 1.00 93.19 250 GLY A N 1
ATOM 1944 C CA . GLY A 1 250 ? 30.381 2.234 -34.453 1.00 93.19 250 GLY A CA 1
ATOM 1945 C C . GLY A 1 250 ? 31.372 1.194 -34.981 1.00 93.19 250 GLY A C 1
ATOM 1946 O O . GLY A 1 250 ? 32.309 1.529 -35.706 1.00 93.19 250 GLY A O 1
ATOM 1947 N N . HIS A 1 251 ? 31.105 -0.089 -34.731 1.00 93.44 251 HIS A N 1
ATOM 1948 C CA . HIS A 1 251 ? 31.927 -1.193 -35.222 1.00 93.44 251 HIS A CA 1
ATOM 1949 C C . HIS A 1 251 ? 31.867 -1.366 -36.753 1.00 93.44 251 HIS A C 1
ATOM 1951 O O . HIS A 1 251 ? 32.842 -1.767 -37.391 1.00 93.44 251 HIS A O 1
ATOM 1957 N N . ARG A 1 252 ? 30.727 -1.091 -37.396 1.00 89.94 252 ARG A N 1
ATOM 1958 C CA . ARG A 1 252 ? 30.628 -1.134 -38.868 1.00 89.94 252 ARG A CA 1
ATOM 1959 C C . ARG A 1 252 ? 31.373 0.029 -39.522 1.00 89.94 252 ARG A C 1
ATOM 1961 O O . ARG A 1 252 ? 31.999 -0.172 -40.561 1.00 89.94 252 ARG A O 1
ATOM 1968 N N . ALA A 1 253 ? 31.347 1.212 -38.910 1.00 89.38 253 ALA A N 1
ATOM 1969 C CA . ALA A 1 253 ? 32.006 2.408 -39.434 1.00 89.38 253 ALA A CA 1
ATOM 1970 C C . ALA A 1 253 ? 33.542 2.296 -39.460 1.00 89.38 253 ALA A C 1
ATOM 1972 O O . ALA A 1 253 ? 34.188 2.881 -40.329 1.00 89.38 253 ALA A O 1
ATOM 1973 N N . THR A 1 254 ? 34.147 1.524 -38.553 1.00 86.69 254 THR A N 1
ATOM 1974 C CA . THR A 1 254 ? 35.603 1.299 -38.562 1.00 86.69 254 THR A CA 1
ATOM 1975 C C . THR A 1 254 ? 36.044 0.378 -39.701 1.00 86.69 254 THR A C 1
ATOM 1977 O O . THR A 1 254 ? 37.108 0.591 -40.285 1.00 86.69 254 THR A O 1
ATOM 1980 N N . ARG A 1 255 ? 35.214 -0.599 -40.095 1.00 81.62 255 ARG A N 1
ATOM 1981 C CA . ARG A 1 255 ? 35.556 -1.565 -41.157 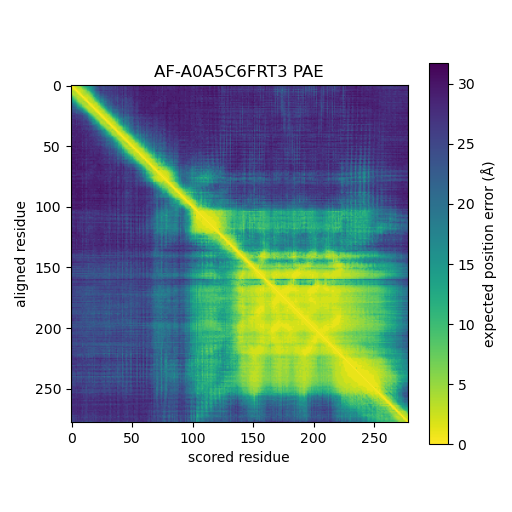1.00 81.62 255 ARG A CA 1
ATOM 1982 C C . ARG A 1 255 ? 35.680 -0.932 -42.545 1.00 81.62 255 ARG A C 1
ATOM 1984 O O . ARG A 1 255 ? 36.511 -1.370 -43.332 1.00 81.62 255 ARG A O 1
ATOM 1991 N N . THR A 1 256 ? 34.915 0.113 -42.851 1.00 77.38 256 THR A N 1
ATOM 1992 C CA . THR A 1 256 ? 34.931 0.749 -44.182 1.00 77.38 256 THR A CA 1
ATOM 1993 C C . THR A 1 256 ? 36.168 1.607 -44.455 1.00 77.38 256 THR A C 1
ATOM 1995 O O . THR A 1 256 ? 36.469 1.880 -45.616 1.00 77.38 256 THR A O 1
ATOM 1998 N N . ARG A 1 257 ? 36.939 2.007 -43.433 1.00 65.69 257 ARG A N 1
ATOM 1999 C CA . ARG A 1 257 ? 38.174 2.788 -43.640 1.00 65.69 257 ARG A CA 1
ATOM 2000 C C . ARG A 1 257 ? 39.380 1.936 -44.036 1.00 65.69 257 ARG A C 1
ATOM 2002 O O . ARG A 1 257 ? 40.254 2.437 -44.737 1.00 65.69 257 ARG A O 1
ATOM 2009 N N . ALA A 1 258 ? 39.410 0.655 -43.668 1.00 64.50 258 ALA A N 1
ATOM 2010 C CA . ALA A 1 258 ? 40.546 -0.221 -43.960 1.00 64.50 258 ALA A CA 1
ATOM 2011 C C . ALA A 1 258 ? 40.712 -0.524 -45.463 1.00 64.50 258 ALA A C 1
ATOM 2013 O O . ALA A 1 258 ? 41.823 -0.751 -45.936 1.00 64.50 258 ALA A O 1
ATOM 2014 N N . THR A 1 259 ? 39.628 -0.490 -46.241 1.00 65.25 259 THR A N 1
ATOM 2015 C CA . THR A 1 259 ? 39.667 -0.871 -47.662 1.00 65.25 259 THR A CA 1
ATOM 2016 C C . THR A 1 259 ? 40.132 0.266 -48.576 1.00 65.25 259 THR A C 1
ATOM 2018 O O . THR A 1 259 ? 40.677 0.005 -49.646 1.00 65.25 259 THR A O 1
ATOM 2021 N N . ARG A 1 260 ? 39.975 1.535 -48.167 1.00 57.78 260 ARG A N 1
ATOM 2022 C CA . ARG A 1 260 ? 40.301 2.687 -49.028 1.00 57.78 260 ARG A CA 1
ATOM 2023 C C . ARG A 1 260 ? 41.798 2.990 -49.086 1.00 57.78 260 ARG A C 1
ATOM 2025 O O . ARG A 1 260 ? 42.279 3.441 -50.119 1.00 57.78 260 ARG A O 1
ATOM 2032 N N . THR A 1 261 ? 42.552 2.680 -48.034 1.00 58.16 261 THR A N 1
ATOM 2033 C CA . THR A 1 261 ? 44.002 2.943 -47.991 1.00 58.16 261 THR A CA 1
ATOM 2034 C C . THR A 1 261 ? 44.804 1.977 -48.869 1.00 58.16 261 THR A C 1
ATOM 2036 O O . THR A 1 261 ? 45.909 2.303 -49.292 1.00 58.16 261 THR A O 1
ATOM 2039 N N . ARG A 1 262 ? 44.244 0.809 -49.220 1.00 54.56 262 ARG A N 1
ATOM 2040 C CA . ARG A 1 262 ? 44.930 -0.178 -50.071 1.00 54.56 262 ARG A CA 1
ATOM 2041 C C . ARG A 1 262 ? 44.842 0.132 -51.570 1.00 54.56 262 ARG A C 1
ATOM 2043 O O . ARG A 1 262 ? 45.672 -0.355 -52.324 1.00 54.56 262 ARG A O 1
ATOM 2050 N N . ALA A 1 263 ? 43.890 0.963 -51.999 1.00 58.41 263 ALA A N 1
ATOM 2051 C CA . ALA A 1 263 ? 43.718 1.312 -53.412 1.00 58.41 263 ALA A CA 1
ATOM 2052 C C . ALA A 1 263 ? 44.644 2.450 -53.889 1.00 58.41 263 ALA A C 1
ATOM 2054 O O . ALA A 1 263 ? 44.856 2.601 -55.088 1.00 58.41 263 ALA A O 1
ATOM 2055 N N . THR A 1 264 ? 45.222 3.235 -52.974 1.00 61.97 264 THR A N 1
ATOM 2056 C CA . THR A 1 264 ? 46.065 4.394 -53.330 1.00 61.97 264 THR A CA 1
ATOM 2057 C C . THR A 1 264 ? 47.569 4.089 -53.279 1.00 61.97 264 THR A C 1
ATOM 2059 O O . THR A 1 264 ? 48.370 4.874 -53.772 1.00 61.97 264 THR A O 1
ATOM 2062 N N . GLY A 1 265 ? 47.976 2.940 -52.724 1.00 58.44 265 GLY A N 1
ATOM 2063 C CA . GLY A 1 265 ? 49.390 2.570 -52.561 1.00 58.44 265 GLY A CA 1
ATOM 2064 C C . GLY A 1 265 ? 50.044 1.873 -53.760 1.00 58.44 265 GLY A C 1
ATOM 2065 O O . GLY A 1 265 ? 51.255 1.694 -53.762 1.00 58.44 265 GLY A O 1
ATOM 2066 N N . THR A 1 266 ? 49.290 1.471 -54.787 1.00 59.34 266 THR A N 1
ATOM 2067 C CA . THR A 1 266 ? 49.822 0.630 -55.884 1.00 59.34 266 THR A CA 1
ATOM 2068 C C . THR A 1 266 ? 50.207 1.420 -57.143 1.00 59.34 266 THR A C 1
ATOM 2070 O O . THR A 1 266 ? 50.405 0.834 -58.202 1.00 59.34 266 THR A O 1
ATOM 2073 N N . ARG A 1 267 ? 50.334 2.754 -57.067 1.00 56.38 267 ARG A N 1
ATOM 2074 C CA . ARG A 1 267 ? 50.673 3.604 -58.229 1.00 56.38 267 ARG A CA 1
ATOM 2075 C C . ARG A 1 267 ? 51.852 4.549 -57.973 1.00 56.38 267 ARG A C 1
ATOM 2077 O O . ARG A 1 267 ? 51.779 5.724 -58.312 1.00 56.38 267 ARG A O 1
ATOM 2084 N N . ALA A 1 268 ? 52.932 4.050 -57.371 1.00 60.09 268 ALA A N 1
ATOM 2085 C CA . ALA A 1 268 ? 54.170 4.825 -57.209 1.00 60.09 268 ALA A CA 1
ATOM 2086 C C . ALA A 1 268 ? 55.458 3.983 -57.301 1.00 60.09 268 ALA A C 1
ATOM 2088 O O . ALA A 1 268 ? 56.477 4.329 -56.711 1.00 60.09 268 ALA A O 1
ATOM 2089 N N . THR A 1 269 ? 55.448 2.868 -58.036 1.00 64.50 269 THR A N 1
ATOM 2090 C CA . THR A 1 269 ? 56.686 2.116 -58.318 1.00 64.50 269 THR A CA 1
ATOM 2091 C C . THR A 1 269 ? 56.646 1.592 -59.745 1.00 64.50 269 THR A C 1
ATOM 2093 O O . THR A 1 269 ? 56.549 0.400 -60.008 1.00 64.50 269 THR A O 1
ATOM 2096 N N . GLY A 1 270 ? 56.627 2.535 -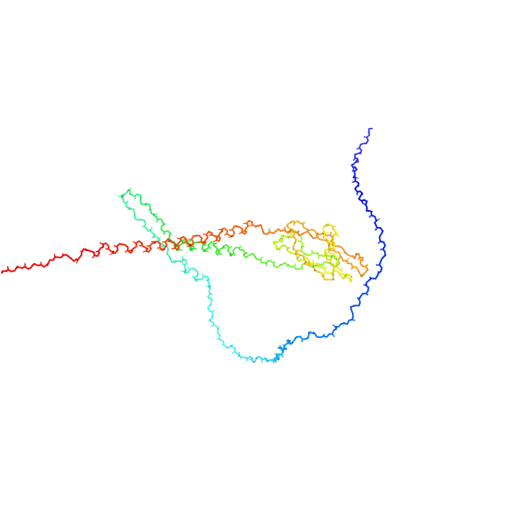60.681 1.00 61.38 270 GLY A N 1
ATOM 2097 C CA . GLY A 1 270 ? 56.665 2.272 -62.109 1.00 61.38 270 GLY A CA 1
ATOM 2098 C C . GLY A 1 270 ? 57.562 3.292 -62.791 1.00 61.38 270 GLY A C 1
ATOM 2099 O O . GLY A 1 270 ? 57.112 4.377 -63.135 1.00 61.38 270 GLY A O 1
ATOM 2100 N N . THR A 1 271 ? 58.820 2.888 -62.964 1.00 62.50 271 THR A N 1
ATOM 2101 C CA . THR A 1 271 ? 59.614 3.125 -64.177 1.00 62.50 271 THR A CA 1
ATOM 2102 C C . THR A 1 271 ? 59.922 4.570 -64.588 1.00 62.50 271 THR A C 1
ATOM 2104 O O . THR A 1 271 ? 59.204 5.184 -65.372 1.00 62.50 271 THR A O 1
ATOM 2107 N N . ARG A 1 272 ? 61.133 5.028 -64.238 1.00 54.41 272 ARG A N 1
ATOM 2108 C CA . ARG A 1 272 ? 62.030 5.636 -65.238 1.00 54.41 272 ARG A CA 1
ATOM 2109 C C . ARG A 1 272 ? 63.501 5.451 -64.847 1.00 54.41 272 ARG A C 1
ATOM 2111 O O . ARG A 1 272 ? 64.134 6.339 -64.292 1.00 54.41 272 ARG A O 1
ATOM 2118 N N . VAL A 1 273 ? 64.014 4.255 -65.128 1.00 64.69 273 VAL A N 1
ATOM 2119 C CA . VAL A 1 273 ? 65.444 4.014 -65.359 1.00 64.69 273 VAL A CA 1
ATOM 2120 C C . VAL A 1 273 ? 65.602 3.906 -66.873 1.00 64.69 273 VAL A C 1
ATOM 2122 O O . VAL A 1 273 ? 64.872 3.156 -67.515 1.00 64.69 273 VAL A O 1
ATOM 2125 N N . GLY A 1 274 ? 66.496 4.719 -67.413 1.00 58.50 274 GLY A N 1
ATOM 2126 C CA . GLY A 1 274 ? 66.807 4.904 -68.828 1.00 58.50 274 GLY A CA 1
ATOM 2127 C C . GLY A 1 274 ? 67.490 6.269 -68.906 1.00 58.50 274 GLY A C 1
ATOM 2128 O O . GLY A 1 274 ? 66.802 7.282 -68.851 1.00 58.50 274 GLY A O 1
ATOM 2129 N N . GLY A 1 275 ? 68.814 6.387 -68.803 1.00 64.38 275 GLY A N 1
ATOM 2130 C CA . GLY A 1 275 ? 69.811 5.478 -69.360 1.00 64.38 275 GLY A CA 1
ATOM 2131 C C . GLY A 1 275 ? 69.889 5.746 -70.859 1.00 64.38 275 GLY A C 1
ATOM 2132 O O . GLY A 1 275 ? 68.912 5.462 -71.543 1.00 64.38 275 GLY A O 1
ATOM 2133 N N . ASP A 1 276 ? 70.994 6.376 -71.264 1.00 56.06 276 ASP A N 1
ATOM 2134 C CA . ASP A 1 276 ? 71.609 6.491 -72.603 1.00 56.06 276 ASP A CA 1
ATOM 2135 C C . ASP A 1 276 ? 72.106 7.937 -72.792 1.00 56.06 276 ASP A C 1
ATOM 2137 O O . ASP A 1 276 ? 71.324 8.881 -72.854 1.00 56.06 276 ASP A O 1
ATOM 2141 N N . ALA A 1 277 ? 73.391 8.212 -72.547 1.00 56.75 277 ALA A N 1
ATOM 2142 C CA . ALA A 1 277 ? 74.547 7.906 -73.399 1.00 56.75 277 ALA A CA 1
ATOM 2143 C C . ALA A 1 277 ? 74.569 8.787 -74.655 1.00 56.75 277 ALA A C 1
ATOM 2145 O O . ALA A 1 277 ? 73.809 8.535 -75.586 1.00 56.75 277 ALA A O 1
ATOM 2146 N N . SER A 1 278 ? 75.448 9.798 -74.649 1.00 59.19 278 SER A N 1
ATOM 2147 C CA . SER A 1 278 ? 76.296 10.302 -75.753 1.00 59.19 278 SER A CA 1
ATOM 2148 C C . SER A 1 278 ? 76.939 11.618 -75.330 1.00 59.19 278 SER A C 1
ATOM 2150 O O . SER A 1 278 ? 76.178 12.587 -75.114 1.00 59.19 278 SER A O 1
#

pLDDT: mean 70.44, std 20.67, range [37.72, 97.62]

Radius of gyration: 40.8 Å; Cα contacts (8 Å, |Δi|>4): 207; chains: 1; bounding box: 138×76×108 Å